Protein AF-0000000072262967 (afdb_homodimer)

pLDDT: mean 89.7, std 13.58, range [39.59, 98.69]

Foldseek 3Di:
DPPLQDKDKDWDALVCLQLVQQQVQVQCVQVDPDDPPRRDSVNSNVQRPDPQKIKMFIDGPRHTFKMWIKGWAQDVVVRFIEIETDDIDGHPVCPPSCRRVVNVVVVVVCCVVRRHPYYHYDDDPPPCVSVVSCVVPHDDDPDDDDDDDDDD/DPPLQDKDKDWDALVCLQLVQQQVQVQCVQVPVDDDDRRDSVNSNVQRPDPQKIKMFIDGPRHTFKMWIKGWAQDVVVRFIEIETDDIDGHPVCPPSCRRVVNVVVVVVCCVVRRHPYYHYDDDPPPCPSVVSCVVPHDDDPDDDDDDDDDD

InterPro domains:
  IPR000182 GNAT domain [PF00583] (40-122)
  IPR000182 GNAT domain [PS51186] (12-152)
  IPR016181 Acyl-CoA N-acyltransferase [SSF55729] (9-136)
  IPR050832 Bacterial Acetyltransferase [PTHR43877] (6-145)

Sequence (304 aa):
MTKDHAVDIALLHLRDAHEFAPLLASYAQALKRGAPRRPDDFYAEHLLQDRAAEALGARVDGNLVGFVIFYDLPEPVTGLRAGQVDHIYVHHDHRGKGIAKALIDVLADKAEERSWSKLVLNAPRVPEDGRKLYEQIAAAADWSSYVIRFGNMTKDHAVDIALLHLRDAHEFAPLLASYAQALKRGAPRRPDDFYAEHLLQDRAAEALGARVDGNLVGFVIFYDLPEPVTGLRAGQVDHIYVHHDHRGKGIAKALIDVLADKAEERSWSKLVLNAPRVPEDGRKLYEQIAAAADWSSYVIRFGN

Solvent-accessible surface area (backbone atoms only — not comparable to full-atom values): 16572 Å² total; per-residue (Å²): 125,83,72,76,70,59,70,48,73,44,76,55,44,63,89,42,14,72,66,44,9,61,54,51,26,51,45,33,50,67,59,39,95,57,90,58,80,66,46,41,49,65,49,32,34,50,52,55,62,34,87,52,43,49,38,40,33,31,20,49,89,83,39,76,46,29,39,36,38,34,32,75,35,81,30,81,65,79,70,41,21,28,36,35,33,69,43,73,45,60,42,80,94,58,56,95,68,56,56,70,59,50,54,51,49,56,52,60,70,41,24,70,87,63,42,25,46,29,37,37,41,42,21,50,63,65,63,53,66,62,38,60,55,44,66,73,73,31,42,76,45,71,51,49,54,25,33,40,78,40,82,133,124,84,73,75,69,61,72,46,74,44,74,55,45,64,89,41,14,72,67,44,9,61,56,52,26,51,46,32,49,66,59,38,93,58,92,57,81,66,44,40,50,65,50,31,34,50,53,56,63,33,87,51,43,50,38,40,31,32,20,50,90,83,39,76,46,28,39,36,38,34,30,76,34,81,31,81,66,79,70,42,22,29,37,36,33,69,43,75,45,60,42,78,93,56,56,93,68,54,55,69,58,50,54,50,50,56,53,59,69,42,24,71,86,62,42,25,46,31,38,37,41,43,23,50,63,64,60,53,65,61,40,58,54,43,66,72,74,30,42,77,45,71,50,48,53,25,34,40,77,42,83,134

Secondary structure (DSSP, 8-state):
------EEEEE--GGGHHHHHHHHHHHHHHH-SS------HHHHHHHHH-TT-EEEEEEETTEEEEEEEEEEEEETTTTEEEEEEEEEEE-GGGTTSSH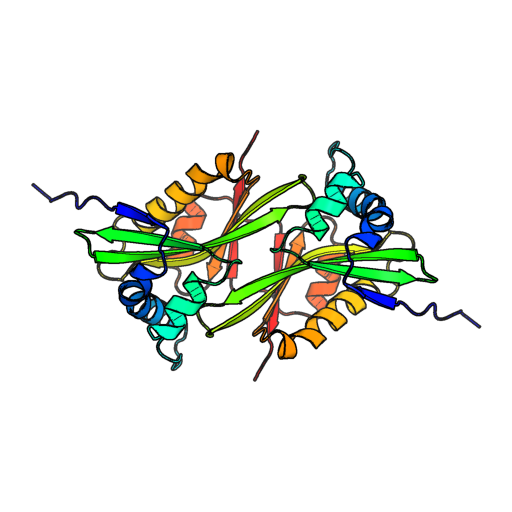HHHHHHHHHHTTTTTTEEEEEEEEESSSSHHHHHHHHHSEEPSEEEEEEE---/------EEEEE--GGGHHHHHHHHHHHHHHH-SS------HHHHHHHHH-TT-EEEEEEETTEEEEEEEEEEEEETTTTEEEEEEEEEEE-GGGTTSSHHHHHHHHHHHTTTTTTEEEEEEEEESSSSHHHHHHHHHSEEPSEEEEEEE---

Nearest PDB structures (foldseek):
  7n1l-assembly4_F  TM=9.787E-01  e=2.168E-27  Brucella abortus 2308
  7n1l-assembly1_A  TM=9.691E-01  e=1.788E-27  Brucella abortus 2308
  7n1l-assembly7_P  TM=9.798E-01  e=1.929E-26  Brucella abortus 2308
  7n1l-assembly6_L  TM=9.508E-01  e=6.897E-27  Brucella abortus 2308
  8a9o-assembly1_A  TM=8.503E-01  e=2.152E-11  Acinetobacter baumannii

Radius of gyration: 20.29 Å; Cα contacts (8 Å, |Δi|>4): 573; chains: 2; bounding box: 43×68×46 Å

Organism: Brucella abortus (strain 2308) (NCBI:txid359391)

Structure (mmCIF, N/CA/C/O backbone):
data_AF-0000000072262967-model_v1
#
loop_
_entity.id
_entity.type
_entity.pdbx_description
1 polymer 'GCN5-related N-acetyltransferase'
#
loop_
_atom_site.group_PDB
_atom_site.id
_atom_site.type_symbol
_atom_site.label_atom_id
_atom_site.label_alt_id
_atom_site.label_comp_id
_atom_site.label_asym_id
_atom_site.label_entity_id
_atom_site.label_seq_id
_atom_site.pdbx_PDB_ins_code
_atom_site.Cartn_x
_atom_site.Cartn_y
_atom_site.Cartn_z
_atom_site.occupancy
_atom_site.B_iso_or_equiv
_atom_site.auth_seq_id
_atom_site.auth_comp_id
_atom_site.auth_asym_id
_atom_site.auth_atom_id
_atom_site.pdbx_PDB_model_num
ATOM 1 N N . MET A 1 1 ? -14.016 33.188 24.719 1 39.59 1 MET A N 1
ATOM 2 C CA . MET A 1 1 ? -14.711 32.156 23.922 1 39.59 1 MET A CA 1
ATOM 3 C C . MET A 1 1 ? -13.727 31.297 23.156 1 39.59 1 MET A C 1
ATOM 5 O O . MET A 1 1 ? -12.977 31.797 22.312 1 39.59 1 MET A O 1
ATOM 9 N N . THR A 1 2 ? -13.039 30.328 23.656 1 44.16 2 THR A N 1
ATOM 10 C CA . THR A 1 2 ? -11.938 29.531 23.125 1 44.16 2 THR A CA 1
ATOM 11 C C . THR A 1 2 ? -12.195 29.172 21.672 1 44.16 2 THR A C 1
ATOM 13 O O . THR A 1 2 ? -13.25 28.609 21.344 1 44.16 2 THR A O 1
ATOM 16 N N . LYS A 1 3 ? -11.992 30.047 20.75 1 48.06 3 LYS A N 1
ATOM 17 C CA . LYS A 1 3 ? -12.312 29.922 19.328 1 48.06 3 LYS A CA 1
ATOM 18 C C . LYS A 1 3 ? -12.109 28.5 18.844 1 48.06 3 LYS A C 1
ATOM 20 O O . LYS A 1 3 ? -11 27.969 18.891 1 48.06 3 LYS A O 1
ATOM 25 N N . ASP A 1 4 ? -12.938 27.578 19.109 1 54.31 4 ASP A N 1
ATOM 26 C CA . ASP A 1 4 ? -12.977 26.219 18.578 1 54.31 4 ASP A CA 1
ATOM 27 C C . ASP A 1 4 ? -12.555 26.203 17.109 1 54.31 4 ASP A C 1
ATOM 29 O O . ASP A 1 4 ? -13.289 26.688 16.234 1 54.31 4 ASP A O 1
ATOM 33 N N . HIS A 1 5 ? -11.266 26.578 16.875 1 67.31 5 HIS A N 1
ATOM 34 C CA . HIS A 1 5 ? -10.828 26.688 15.484 1 67.31 5 HIS A CA 1
ATOM 35 C C . HIS A 1 5 ? -11.203 25.438 14.688 1 67.31 5 HIS A C 1
ATOM 37 O O . HIS A 1 5 ? -10.719 24.344 14.977 1 67.31 5 HIS A O 1
ATOM 43 N N . ALA A 1 6 ? -12.281 25.531 13.984 1 86.94 6 ALA A N 1
ATOM 44 C CA . ALA A 1 6 ? -12.828 24.484 13.133 1 86.94 6 ALA A CA 1
ATOM 45 C C . ALA A 1 6 ? -11.789 23.984 12.141 1 86.94 6 ALA A C 1
ATOM 47 O O . ALA A 1 6 ? -11.031 24.766 11.57 1 86.94 6 ALA A O 1
ATOM 48 N N . VAL A 1 7 ? -11.43 22.812 12.305 1 95.56 7 VAL A N 1
ATOM 49 C CA . VAL A 1 7 ? -10.531 22.172 11.344 1 95.56 7 VAL A CA 1
ATOM 50 C C . VAL A 1 7 ? -11.297 21.812 10.078 1 95.56 7 VAL A C 1
ATOM 52 O O . VAL A 1 7 ? -12.344 21.172 10.141 1 95.56 7 VAL A O 1
ATOM 55 N N . ASP A 1 8 ? -10.898 22.391 8.906 1 97.81 8 ASP A N 1
ATOM 56 C CA . ASP A 1 8 ? -11.43 22.031 7.598 1 97.81 8 ASP A CA 1
ATOM 57 C C . ASP A 1 8 ? -10.562 20.969 6.922 1 97.81 8 ASP A C 1
ATOM 59 O O . ASP A 1 8 ? -9.359 21.172 6.746 1 97.81 8 ASP A O 1
ATOM 63 N N . ILE A 1 9 ? -11.203 19.859 6.57 1 98.38 9 ILE A N 1
ATOM 64 C CA . ILE A 1 9 ? -10.461 18.766 5.969 1 98.38 9 ILE A CA 1
ATOM 65 C C . ILE A 1 9 ? -10.953 18.531 4.543 1 98.38 9 ILE A C 1
ATOM 67 O O . ILE A 1 9 ? -12.156 18.375 4.312 1 98.38 9 ILE A O 1
ATOM 71 N N . ALA A 1 10 ? -10.062 18.531 3.594 1 98.25 10 ALA A N 1
ATOM 72 C CA . ALA A 1 10 ? -10.398 18.328 2.188 1 98.25 10 ALA A CA 1
ATOM 73 C C . ALA A 1 10 ? -9.227 17.719 1.424 1 98.25 10 ALA A C 1
ATOM 75 O O . ALA A 1 10 ? -8.078 17.781 1.877 1 98.25 10 ALA A O 1
ATOM 76 N N . LEU A 1 11 ? -9.57 17.125 0.264 1 98.44 11 LEU A N 1
ATOM 77 C CA . LEU A 1 11 ? -8.523 16.625 -0.619 1 98.44 11 LEU A CA 1
ATOM 78 C C . LEU A 1 11 ? -7.617 17.766 -1.086 1 98.44 11 LEU A C 1
ATOM 80 O O . LEU A 1 11 ? -8.102 18.859 -1.4 1 98.44 11 LEU A O 1
ATOM 84 N N . LEU A 1 12 ? -6.312 17.547 -1.086 1 98.44 12 LEU A N 1
ATOM 85 C CA . LEU A 1 12 ? -5.363 18.484 -1.678 1 98.44 12 LEU A CA 1
ATOM 86 C C . LEU A 1 12 ? -5.273 18.281 -3.188 1 98.44 12 LEU A C 1
ATOM 88 O O . LEU A 1 12 ? -5.328 17.141 -3.672 1 98.44 12 LEU A O 1
ATOM 92 N N . HIS A 1 13 ? -5.219 19.391 -3.889 1 97.81 13 HIS A N 1
ATOM 93 C CA . HIS A 1 13 ? -5.074 19.406 -5.34 1 97.81 13 HIS A CA 1
ATOM 94 C C . HIS A 1 13 ? -3.803 20.141 -5.754 1 97.81 13 HIS A C 1
ATOM 96 O O . HIS A 1 13 ? -3.049 20.609 -4.902 1 97.81 13 HIS A O 1
ATOM 102 N N . LEU A 1 14 ? -3.604 20.094 -7.078 1 96.69 14 LEU A N 1
ATOM 103 C CA . LEU A 1 14 ? -2.389 20.703 -7.605 1 96.69 14 LEU A CA 1
ATOM 104 C C . LEU A 1 14 ? -2.266 22.156 -7.152 1 96.69 14 LEU A C 1
ATOM 106 O O . LEU A 1 14 ? -1.164 22.625 -6.855 1 96.69 14 LEU A O 1
ATOM 110 N N . ARG A 1 15 ? -3.293 22.859 -7.016 1 96.44 15 ARG A N 1
ATOM 111 C CA . ARG A 1 15 ? -3.283 24.25 -6.617 1 96.44 15 ARG A CA 1
ATOM 112 C C . ARG A 1 15 ? -2.818 24.406 -5.172 1 96.44 15 ARG A C 1
ATOM 114 O O . ARG A 1 15 ? -2.451 25.516 -4.75 1 96.44 15 ARG A O 1
ATOM 121 N N . ASP A 1 16 ? -2.887 23.328 -4.379 1 97.56 16 ASP A N 1
ATOM 122 C CA . ASP A 1 16 ? -2.51 23.375 -2.971 1 97.56 16 ASP A CA 1
ATOM 123 C C . ASP A 1 16 ? -1.026 23.062 -2.789 1 97.56 16 ASP A C 1
ATOM 125 O O . ASP A 1 16 ? -0.522 23.047 -1.663 1 97.56 16 ASP A O 1
ATOM 129 N N . ALA A 1 17 ? -0.301 22.875 -3.936 1 96.94 17 ALA A N 1
ATOM 130 C CA . ALA A 1 17 ? 1.073 22.391 -3.873 1 96.94 17 ALA A CA 1
ATOM 131 C C . ALA A 1 17 ? 1.969 23.359 -3.107 1 96.94 17 ALA A C 1
ATOM 133 O O . ALA A 1 17 ? 2.816 22.938 -2.316 1 96.94 17 ALA A O 1
ATOM 134 N N . HIS A 1 18 ? 1.773 24.578 -3.32 1 95.88 18 HIS A N 1
ATOM 135 C CA . HIS A 1 18 ? 2.629 25.578 -2.693 1 95.88 18 HIS A CA 1
ATOM 136 C C . HIS A 1 18 ? 2.49 25.547 -1.176 1 95.88 18 HIS A C 1
ATOM 138 O O . HIS A 1 18 ? 3.475 25.734 -0.455 1 95.88 18 HIS A O 1
ATOM 144 N N . GLU A 1 19 ? 1.294 25.344 -0.658 1 96.5 19 GLU A N 1
ATOM 145 C CA . GLU A 1 19 ? 1.061 25.25 0.781 1 96.5 19 GLU A CA 1
ATOM 146 C C . GLU A 1 19 ? 1.485 23.906 1.333 1 96.5 19 GLU A C 1
ATOM 148 O O . GLU A 1 19 ? 1.913 23.797 2.484 1 96.5 19 GLU A O 1
ATOM 153 N N . PHE A 1 20 ? 1.386 22.922 0.494 1 97.06 20 PHE A N 1
ATOM 154 C CA . PHE A 1 20 ? 1.657 21.547 0.895 1 97.06 20 PHE A CA 1
ATOM 155 C C . PHE A 1 20 ? 3.156 21.312 1.021 1 97.06 20 PHE A C 1
ATOM 157 O O . PHE A 1 20 ? 3.604 20.609 1.931 1 97.06 20 PHE A O 1
ATOM 164 N N . ALA A 1 21 ? 3.973 21.953 0.225 1 95.06 21 ALA A N 1
ATOM 165 C CA . ALA A 1 21 ? 5.402 21.672 0.085 1 95.06 21 ALA A CA 1
ATOM 166 C C . ALA A 1 21 ? 6.133 21.891 1.406 1 95.06 21 ALA A C 1
ATOM 168 O O . ALA A 1 21 ? 6.852 21.016 1.878 1 95.06 21 ALA A O 1
ATOM 169 N N . PRO A 1 22 ? 5.918 23.016 2.059 1 93.56 22 PRO A N 1
ATOM 170 C CA . PRO A 1 22 ? 6.656 23.219 3.309 1 93.56 22 PRO A CA 1
ATOM 171 C C . PRO A 1 22 ? 6.219 22.25 4.41 1 93.56 22 PRO A C 1
ATOM 173 O O . PRO A 1 22 ? 7.031 21.875 5.258 1 93.56 22 PRO A O 1
ATOM 176 N N . LEU A 1 23 ? 4.965 21.906 4.457 1 94.12 23 LEU A N 1
ATOM 177 C CA . LEU A 1 23 ? 4.48 20.938 5.438 1 94.12 23 LEU A CA 1
ATOM 178 C C . LEU A 1 23 ? 5.074 19.562 5.18 1 94.12 23 LEU A C 1
ATOM 180 O O . LEU A 1 23 ? 5.473 18.859 6.121 1 94.12 23 LEU A O 1
ATOM 184 N N . LEU A 1 24 ? 5.137 19.203 3.932 1 92.94 24 LEU A N 1
ATOM 185 C CA . LEU A 1 24 ? 5.762 17.938 3.535 1 92.94 24 LEU A CA 1
ATOM 186 C C . LEU A 1 24 ? 7.238 17.922 3.92 1 9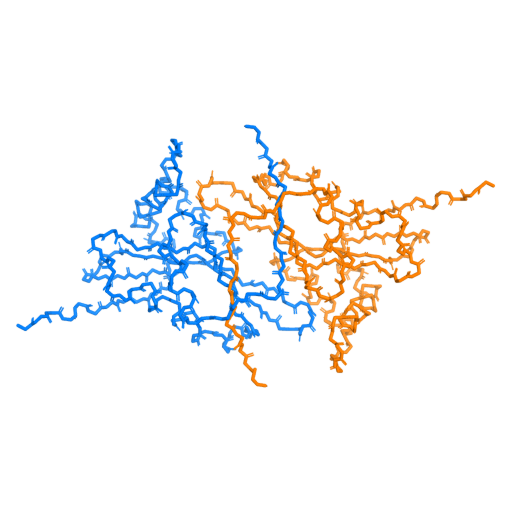2.94 24 LEU A C 1
ATOM 188 O O . LEU A 1 24 ? 7.75 16.906 4.391 1 92.94 24 LEU A O 1
ATOM 192 N N . ALA A 1 25 ? 7.891 19.047 3.725 1 90.69 25 ALA A N 1
ATOM 193 C CA . ALA A 1 25 ? 9.297 19.172 4.109 1 90.69 25 ALA A CA 1
ATOM 194 C C . ALA A 1 25 ? 9.469 19 5.613 1 90.69 25 ALA A C 1
ATOM 196 O O . ALA A 1 25 ? 10.406 18.328 6.062 1 90.69 25 ALA A O 1
ATOM 197 N N . SER A 1 26 ? 8.57 19.578 6.359 1 90.12 26 SER A N 1
ATOM 198 C CA . SER A 1 26 ? 8.609 19.438 7.812 1 90.12 26 SER A CA 1
ATOM 199 C C . SER A 1 26 ? 8.406 17.984 8.234 1 90.12 26 SER A C 1
ATOM 201 O O . SER A 1 26 ? 9.055 17.5 9.164 1 90.12 26 SER A O 1
ATOM 203 N N . TYR A 1 27 ? 7.566 17.344 7.535 1 90.12 27 TYR A N 1
ATOM 204 C CA . TYR A 1 27 ? 7.309 15.93 7.781 1 90.12 27 TYR A CA 1
ATOM 205 C C . TYR A 1 27 ? 8.555 15.094 7.535 1 90.12 27 TYR A C 1
ATOM 207 O O . TYR A 1 27 ? 8.945 14.281 8.383 1 90.12 27 TYR A O 1
ATOM 215 N N . ALA A 1 28 ? 9.18 15.266 6.375 1 86.81 28 ALA A N 1
ATOM 216 C CA . ALA A 1 28 ? 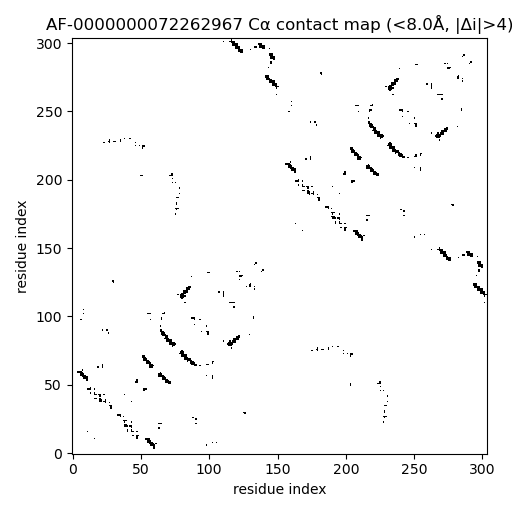10.398 14.531 6.027 1 86.81 28 ALA A CA 1
ATOM 217 C C . ALA A 1 28 ? 11.492 14.766 7.059 1 86.81 28 ALA A C 1
ATOM 219 O O . ALA A 1 28 ? 12.203 13.836 7.441 1 86.81 28 ALA A O 1
ATOM 220 N N . GLN A 1 29 ? 11.531 15.977 7.477 1 84.38 29 GLN A N 1
ATOM 221 C CA . GLN A 1 29 ? 12.531 16.328 8.477 1 84.38 29 GLN A CA 1
ATOM 222 C C . GLN A 1 29 ? 12.25 15.648 9.805 1 84.38 29 GLN A C 1
ATOM 224 O O . GLN A 1 29 ? 13.172 15.258 10.523 1 84.38 29 GLN A O 1
ATOM 229 N N . ALA A 1 30 ? 11.008 15.57 10.109 1 83.31 30 ALA A N 1
ATOM 230 C CA . ALA A 1 30 ? 10.633 14.945 11.375 1 83.31 30 ALA A CA 1
ATOM 231 C C . ALA A 1 30 ? 10.961 13.453 11.375 1 83.31 30 ALA A C 1
ATOM 233 O O . ALA A 1 30 ? 11.219 12.867 12.43 1 83.31 30 ALA A O 1
ATOM 234 N N . LEU A 1 31 ? 10.891 12.852 10.195 1 79.38 31 LEU A N 1
ATOM 235 C CA . LEU A 1 31 ? 11.203 11.43 10.078 1 79.38 31 LEU A CA 1
ATOM 236 C C . LEU A 1 31 ? 12.711 11.203 10 1 79.38 31 LEU A C 1
ATOM 238 O O . LEU A 1 31 ? 13.227 10.203 10.5 1 79.38 31 LEU A O 1
ATOM 242 N N . LYS A 1 32 ? 13.445 11.945 8.828 1 66.12 32 LYS A N 1
ATOM 243 C CA . LYS A 1 32 ? 14.859 11.766 8.531 1 66.12 32 LYS A CA 1
ATOM 244 C C . LYS A 1 32 ? 15.734 12.375 9.625 1 66.12 32 LYS A C 1
ATOM 246 O O . LYS A 1 32 ? 15.492 13.508 10.055 1 66.12 32 LYS A O 1
ATOM 251 N N . ARG A 1 33 ? 16.312 11.641 10.617 1 52.84 33 ARG A N 1
ATOM 252 C CA . ARG A 1 33 ? 17.547 12.188 11.195 1 52.84 33 ARG A CA 1
ATOM 253 C C . ARG A 1 33 ? 18.453 12.758 10.102 1 52.84 33 ARG A C 1
ATOM 255 O O . ARG A 1 33 ? 19.422 13.461 10.398 1 52.84 33 ARG A O 1
ATOM 262 N N . GLY A 1 34 ? 18.375 12.336 8.773 1 46.41 34 GLY A N 1
ATOM 263 C CA . GLY A 1 34 ? 19.344 12.906 7.859 1 46.41 34 GLY A CA 1
ATOM 264 C C . GLY A 1 34 ? 18.734 13.812 6.812 1 46.41 34 GLY A C 1
ATOM 265 O O . GLY A 1 34 ? 17.5 13.938 6.734 1 46.41 34 GLY A O 1
ATOM 266 N N . ALA A 1 35 ? 19.672 14.688 5.906 1 47.31 35 ALA A N 1
ATOM 267 C CA . ALA A 1 35 ? 19.438 15.852 5.055 1 47.31 35 ALA A CA 1
ATOM 268 C C . ALA A 1 35 ? 18.453 15.516 3.938 1 47.31 35 ALA A C 1
ATOM 270 O O . ALA A 1 35 ? 18.812 14.875 2.951 1 47.31 35 ALA A O 1
ATOM 271 N N . PRO A 1 36 ? 17.25 15.133 4.098 1 49.66 36 PRO A N 1
ATOM 272 C CA . PRO A 1 36 ? 16.453 14.984 2.877 1 49.66 36 PRO A CA 1
ATOM 273 C C . PRO A 1 36 ? 16.391 16.281 2.059 1 49.66 36 PRO A C 1
ATOM 275 O O . PRO A 1 36 ? 16.547 17.375 2.607 1 49.66 36 PRO A O 1
ATOM 278 N N . ARG A 1 37 ? 16.688 16.219 0.698 1 54.62 37 ARG A N 1
ATOM 279 C CA . ARG A 1 37 ? 16.375 17.391 -0.096 1 54.62 37 ARG A CA 1
ATOM 280 C C . ARG A 1 37 ? 14.969 17.906 0.212 1 54.62 37 ARG A C 1
ATOM 282 O O . ARG A 1 37 ? 14.023 17.125 0.306 1 54.62 37 ARG A O 1
ATOM 289 N N . ARG A 1 38 ? 14.852 19.062 0.755 1 59.62 38 ARG A N 1
ATOM 290 C CA . ARG A 1 38 ? 13.602 19.75 1.044 1 59.62 38 ARG A CA 1
ATOM 291 C C . ARG A 1 38 ? 12.617 19.609 -0.112 1 59.62 38 ARG A C 1
ATOM 293 O O . ARG A 1 38 ? 12.914 20 -1.243 1 59.62 38 ARG A O 1
ATOM 300 N N . PRO A 1 39 ? 11.5 18.719 0.188 1 60.84 39 PRO A N 1
ATOM 301 C CA . PRO A 1 39 ? 10.5 18.781 -0.878 1 60.84 39 PRO A CA 1
ATOM 302 C C . PRO A 1 39 ? 10.164 20.219 -1.285 1 60.84 39 PRO A C 1
ATOM 304 O O . PRO A 1 39 ? 9.938 21.078 -0.423 1 60.84 39 PRO A O 1
ATOM 307 N N . ASP A 1 40 ? 10.5 20.547 -2.498 1 76.25 40 ASP A N 1
ATOM 308 C CA . ASP A 1 40 ? 10.086 21.844 -3.029 1 76.25 40 ASP A CA 1
ATOM 309 C C . ASP A 1 40 ? 8.75 21.719 -3.764 1 76.25 40 ASP A C 1
ATOM 311 O O . ASP A 1 40 ? 8.078 20.703 -3.686 1 76.25 40 ASP A O 1
ATOM 315 N N . ASP A 1 41 ? 8.273 22.797 -4.266 1 85.19 41 ASP A N 1
ATOM 316 C CA . ASP A 1 41 ? 6.988 22.875 -4.957 1 85.19 41 ASP A CA 1
ATOM 317 C C . ASP A 1 41 ? 6.887 21.828 -6.051 1 85.19 41 ASP A C 1
ATOM 319 O O . ASP A 1 41 ? 5.824 21.234 -6.258 1 85.19 41 ASP A O 1
ATOM 323 N N . PHE A 1 42 ? 7.98 21.578 -6.566 1 85.88 42 PHE A N 1
ATOM 324 C CA . PHE A 1 42 ? 7.988 20.625 -7.672 1 85.88 42 PHE A CA 1
ATOM 325 C C . PHE A 1 42 ? 7.684 19.219 -7.176 1 85.88 42 PHE A C 1
ATOM 327 O O . PHE A 1 42 ? 6.867 18.516 -7.766 1 85.88 42 PHE A O 1
ATOM 334 N N . TYR A 1 43 ? 8.242 18.891 -6.07 1 87.75 43 TYR A N 1
ATOM 335 C CA . TYR A 1 43 ? 8.023 17.578 -5.508 1 87.75 43 TYR A CA 1
ATOM 336 C C . TYR A 1 43 ? 6.586 17.422 -5.023 1 87.75 43 TYR A C 1
ATOM 338 O O . TYR A 1 43 ? 5.953 16.375 -5.258 1 87.75 43 TYR A O 1
ATOM 346 N N . ALA A 1 44 ? 6.129 18.453 -4.379 1 93.62 44 ALA A N 1
ATOM 347 C CA . ALA A 1 44 ? 4.746 18.438 -3.908 1 93.62 44 ALA A CA 1
ATOM 348 C C . ALA A 1 44 ? 3.771 18.281 -5.074 1 93.62 44 ALA A C 1
ATOM 350 O O . ALA A 1 44 ? 2.807 17.516 -4.984 1 93.62 44 ALA A O 1
ATOM 351 N N . GLU A 1 45 ? 4.062 18.969 -6.152 1 93.94 45 GLU A N 1
ATOM 352 C CA . GLU A 1 45 ? 3.221 18.859 -7.34 1 93.94 45 GLU A CA 1
ATOM 353 C C . GLU A 1 45 ? 3.252 17.453 -7.922 1 93.94 45 GLU A C 1
ATOM 355 O O . GLU A 1 45 ? 2.215 16.906 -8.312 1 93.94 45 GLU A O 1
ATOM 360 N N . HIS A 1 46 ? 4.41 16.938 -7.961 1 93.12 46 HIS A N 1
ATOM 361 C CA . HIS A 1 46 ? 4.57 15.586 -8.484 1 93.12 46 HIS A CA 1
ATOM 362 C C . HIS A 1 46 ? 3.795 14.57 -7.648 1 93.12 46 HIS A C 1
ATOM 364 O O . HIS A 1 46 ? 3.111 13.703 -8.195 1 93.12 46 HIS A O 1
ATOM 370 N N . LEU A 1 47 ? 3.887 14.727 -6.406 1 94.81 47 LEU A N 1
ATOM 371 C CA . LEU A 1 47 ? 3.176 13.828 -5.508 1 94.81 47 LEU A CA 1
ATOM 372 C C . LEU A 1 47 ? 1.667 13.969 -5.672 1 94.81 47 LEU A C 1
ATOM 374 O O . LEU A 1 47 ? 0.948 12.969 -5.75 1 94.81 47 LEU A O 1
ATOM 378 N N . LEU A 1 48 ? 1.218 15.211 -5.82 1 96.62 48 LEU A N 1
ATOM 379 C CA . LEU A 1 48 ? -0.213 15.469 -5.922 1 96.62 48 LEU A CA 1
ATOM 380 C C . LEU A 1 48 ? -0.751 15.023 -7.277 1 96.62 48 LEU A C 1
ATOM 382 O O . LEU A 1 48 ? -1.963 14.875 -7.449 1 96.62 48 LEU A O 1
ATOM 386 N N . GLN A 1 49 ? 0.173 14.75 -8.195 1 95.69 49 GLN A N 1
ATOM 387 C CA . GLN A 1 49 ? -0.228 14.305 -9.523 1 95.69 49 GLN A CA 1
ATOM 388 C C . GLN A 1 49 ? -0.107 12.789 -9.664 1 95.69 49 GLN A C 1
ATOM 390 O O . GLN A 1 49 ? -0.541 12.219 -10.664 1 95.69 49 GLN A O 1
ATOM 395 N N . ASP A 1 50 ? 0.563 12.219 -8.719 1 96.06 50 ASP A N 1
ATOM 396 C CA . ASP A 1 50 ? 0.706 10.766 -8.781 1 96.06 50 ASP A CA 1
ATOM 397 C C . ASP A 1 50 ? -0.645 10.07 -8.609 1 96.06 50 ASP A C 1
ATOM 399 O O . ASP A 1 50 ? -1.29 10.211 -7.57 1 96.06 50 ASP A O 1
ATOM 403 N N . ARG A 1 51 ? -1.017 9.273 -9.539 1 94.75 51 ARG A N 1
ATOM 404 C CA . ARG A 1 51 ? -2.346 8.672 -9.57 1 94.75 51 ARG A CA 1
ATOM 405 C C . ARG A 1 51 ? -2.475 7.59 -8.5 1 94.75 51 ARG A C 1
ATOM 407 O O . ARG A 1 51 ? -3.582 7.152 -8.18 1 94.75 51 ARG A O 1
ATOM 414 N N . ALA A 1 52 ? -1.372 7.195 -7.996 1 96.56 52 ALA A N 1
ATOM 415 C CA . ALA A 1 52 ? -1.396 6.098 -7.035 1 96.56 52 ALA A CA 1
ATOM 416 C C . ALA A 1 52 ? -1.646 6.613 -5.617 1 96.56 52 ALA A C 1
ATOM 418 O O . ALA A 1 52 ? -1.856 5.824 -4.691 1 96.56 52 ALA A O 1
ATOM 419 N N . ALA A 1 53 ? -1.624 7.957 -5.48 1 97.25 53 ALA A N 1
ATOM 420 C CA . ALA A 1 53 ? -1.747 8.516 -4.133 1 97.25 53 ALA A CA 1
ATOM 421 C C . ALA A 1 53 ? -2.701 9.703 -4.117 1 97.25 53 ALA A C 1
ATOM 423 O O . ALA A 1 53 ? -2.863 10.391 -5.129 1 97.25 53 ALA A O 1
ATOM 424 N N . GLU A 1 54 ? -3.326 9.875 -3.004 1 97.88 54 GLU A N 1
ATOM 425 C CA . GLU A 1 54 ? -4.102 11.07 -2.682 1 97.88 54 GLU A CA 1
ATOM 426 C C . GLU A 1 54 ? -3.697 11.641 -1.324 1 97.88 54 GLU A C 1
ATOM 428 O O . GLU A 1 54 ? -3.07 10.953 -0.518 1 97.88 54 GLU A O 1
ATOM 433 N N . ALA A 1 55 ? -3.963 12.93 -1.148 1 98.31 55 ALA A N 1
ATOM 434 C CA . ALA A 1 55 ? -3.672 13.57 0.132 1 98.31 55 ALA A CA 1
ATOM 435 C C . ALA A 1 55 ? -4.875 14.367 0.635 1 98.31 55 ALA A C 1
ATOM 437 O O . ALA A 1 55 ? -5.496 15.109 -0.126 1 98.31 55 ALA A O 1
ATOM 438 N N . LEU A 1 56 ? -5.242 14.133 1.93 1 98.5 56 LEU A N 1
ATOM 439 C CA . LEU A 1 56 ? -6.141 15.031 2.641 1 98.5 56 LEU A CA 1
ATOM 440 C C . LEU A 1 56 ? -5.352 16.062 3.436 1 98.5 56 LEU A C 1
ATOM 442 O O . LEU A 1 56 ? -4.348 15.734 4.074 1 98.5 56 LEU A O 1
ATOM 446 N N . GLY A 1 57 ? -5.828 17.25 3.365 1 98.69 57 GLY A N 1
ATOM 447 C CA . GLY A 1 57 ? -5.254 18.328 4.16 1 98.69 57 GLY A CA 1
ATOM 448 C C . GLY A 1 57 ? -6.191 18.844 5.23 1 98.69 57 GLY A C 1
ATOM 449 O O . GLY A 1 57 ? -7.402 18.938 5.016 1 98.69 57 GLY A O 1
ATOM 450 N N . ALA A 1 58 ? -5.629 19.141 6.363 1 98.69 58 ALA A N 1
ATOM 451 C CA . ALA A 1 58 ? -6.34 19.797 7.457 1 98.69 58 ALA A CA 1
ATOM 452 C C . ALA A 1 58 ? -5.93 21.266 7.57 1 98.69 58 ALA A C 1
ATOM 454 O O . ALA A 1 58 ? -4.742 21.578 7.691 1 98.69 58 ALA A O 1
ATOM 455 N N . ARG A 1 59 ? -6.926 22.172 7.516 1 98.44 59 ARG A N 1
ATOM 456 C CA . ARG A 1 59 ? -6.656 23.594 7.625 1 98.44 59 ARG A CA 1
ATOM 457 C C . ARG A 1 59 ? -7.285 24.188 8.883 1 98.44 59 ARG A C 1
ATOM 459 O O . ARG A 1 59 ? -8.406 23.812 9.25 1 98.44 59 ARG A O 1
ATOM 466 N N . VAL A 1 60 ? -6.559 24.953 9.602 1 97.5 60 VAL A N 1
ATOM 467 C CA . VAL A 1 60 ? -7.027 25.766 10.711 1 97.5 60 VAL A CA 1
ATOM 468 C C . VAL A 1 60 ? -6.891 27.25 10.359 1 97.5 60 VAL A C 1
ATOM 470 O O . VAL A 1 60 ? -5.797 27.719 10.031 1 97.5 60 VAL A O 1
ATOM 473 N N . ASP A 1 61 ? -8.047 27.953 10.344 1 95.31 61 ASP A N 1
ATOM 474 C CA . ASP A 1 61 ? -8.062 29.359 9.961 1 95.31 61 ASP A CA 1
ATOM 475 C C . ASP A 1 61 ? -7.453 29.562 8.578 1 95.31 61 ASP A C 1
ATOM 477 O O . ASP A 1 61 ? -6.652 30.469 8.367 1 95.31 61 ASP A O 1
ATOM 481 N N . GLY A 1 62 ? -7.641 28.562 7.68 1 95.69 62 GLY A N 1
ATOM 482 C CA . GLY A 1 62 ? -7.227 28.672 6.289 1 95.69 62 GLY A CA 1
ATOM 483 C C . GLY A 1 62 ? -5.816 28.172 6.043 1 95.69 62 GLY A C 1
ATOM 484 O O . GLY A 1 62 ? -5.398 28.016 4.895 1 95.69 62 GLY A O 1
ATOM 485 N N . ASN A 1 63 ? -5.066 27.906 7.137 1 97.12 63 ASN A N 1
ATOM 486 C CA . ASN A 1 63 ? -3.688 27.438 7.008 1 97.12 63 ASN A CA 1
ATOM 487 C C . ASN A 1 63 ? -3.594 25.922 7.039 1 97.12 63 ASN A C 1
ATOM 489 O O . ASN A 1 63 ? -4.191 25.281 7.902 1 97.12 63 ASN A O 1
ATOM 493 N N . LEU A 1 64 ? -2.877 25.391 6.043 1 98.31 64 LEU A N 1
ATOM 494 C CA . LEU A 1 64 ? -2.65 23.953 6.039 1 98.31 64 LEU A CA 1
ATOM 495 C C . LEU A 1 64 ? -1.718 23.547 7.176 1 98.31 64 LEU A C 1
ATOM 497 O O . LEU A 1 64 ? -0.566 23.984 7.227 1 98.31 64 LEU A O 1
ATOM 501 N N . VAL A 1 65 ? -2.213 22.688 8.125 1 98 65 VAL A N 1
ATOM 502 C CA . VAL A 1 65 ? -1.439 22.406 9.328 1 98 65 VAL A CA 1
ATOM 503 C C . VAL A 1 65 ? -1.211 20.906 9.469 1 98 65 VAL A C 1
ATOM 505 O O . VAL A 1 65 ? -0.46 20.469 10.344 1 98 65 VAL A O 1
ATOM 508 N N . GLY A 1 66 ? -1.883 20.109 8.672 1 97.62 66 GLY A N 1
ATOM 509 C CA . GLY A 1 66 ? -1.736 18.656 8.695 1 97.62 66 GLY A CA 1
ATOM 510 C C . GLY A 1 66 ? -2.16 18 7.398 1 97.62 66 GLY A C 1
ATOM 511 O O . GLY A 1 66 ? -2.82 18.609 6.566 1 97.62 66 GLY A O 1
ATOM 512 N N . PHE A 1 67 ? -1.675 16.766 7.227 1 97.69 67 PHE A N 1
ATOM 513 C CA . PHE A 1 67 ? -2.084 16.016 6.051 1 97.69 67 PHE A CA 1
ATOM 514 C C . PHE A 1 67 ? -2.02 14.516 6.328 1 97.69 67 PHE A C 1
ATOM 516 O O . PHE A 1 67 ? -1.422 14.086 7.316 1 97.69 67 PHE A O 1
ATOM 523 N N . VAL A 1 68 ? -2.676 13.82 5.539 1 97.5 68 VAL A N 1
ATOM 524 C CA . VAL A 1 68 ? -2.547 12.375 5.43 1 97.5 68 VAL A CA 1
ATOM 525 C C . VAL A 1 68 ? -2.445 11.977 3.959 1 97.5 68 VAL A C 1
ATOM 527 O O . VAL A 1 68 ? -3.154 12.516 3.109 1 97.5 68 VAL A O 1
ATOM 530 N N . ILE A 1 69 ? -1.446 11.18 3.602 1 97.12 69 ILE A N 1
ATOM 531 C CA . ILE A 1 69 ? -1.317 10.602 2.271 1 97.12 69 ILE A CA 1
ATOM 532 C C . ILE A 1 69 ? -1.807 9.148 2.295 1 97.12 69 ILE A C 1
ATOM 534 O O . ILE A 1 69 ? -1.427 8.375 3.174 1 97.12 69 ILE A O 1
ATOM 538 N N . PHE A 1 70 ? -2.691 8.852 1.361 1 98.06 70 PHE A N 1
ATOM 539 C CA . PHE A 1 70 ? -3.301 7.527 1.385 1 98.06 70 PHE A CA 1
ATOM 540 C C . PHE A 1 70 ? -3.418 6.961 -0.024 1 98.06 70 PHE A C 1
ATOM 542 O O . PHE A 1 70 ? -3.291 7.691 -1.007 1 98.06 70 PHE A O 1
ATOM 549 N N . TYR A 1 71 ? -3.518 5.664 -0.07 1 98.38 71 TYR A N 1
ATOM 550 C CA . TYR A 1 71 ? -3.615 4.902 -1.31 1 98.38 71 TYR A CA 1
ATOM 551 C C . TYR A 1 71 ? -4.941 4.152 -1.388 1 98.38 71 TYR A C 1
ATOM 553 O O . TYR A 1 71 ? -5.523 3.801 -0.36 1 98.38 71 TYR A O 1
ATOM 561 N N . ASP A 1 72 ? -5.48 4.059 -2.57 1 98 72 ASP A N 1
ATOM 562 C CA . ASP A 1 72 ? -6.652 3.254 -2.908 1 98 72 ASP A CA 1
ATOM 563 C C . ASP A 1 72 ? -6.258 2.023 -3.723 1 98 72 ASP A C 1
ATOM 565 O O . ASP A 1 72 ? -5.949 2.131 -4.91 1 98 72 ASP A O 1
ATOM 569 N N . LEU A 1 73 ? -6.219 0.859 -3.043 1 97.94 73 LEU A N 1
ATOM 570 C CA . LEU A 1 73 ? -5.625 -0.34 -3.623 1 97.94 73 LEU A CA 1
ATOM 571 C C . LEU A 1 73 ? -6.668 -1.443 -3.773 1 97.94 73 LEU A C 1
ATOM 573 O O . LEU A 1 73 ? -7.512 -1.628 -2.896 1 97.94 73 LEU A O 1
ATOM 577 N N . PRO A 1 74 ? -6.598 -2.168 -4.922 1 95.69 74 PRO A N 1
ATOM 578 C CA . PRO A 1 74 ? -7.484 -3.334 -4.996 1 95.69 74 PRO A CA 1
ATOM 579 C C . PRO A 1 74 ? -7.137 -4.406 -3.965 1 95.69 74 PRO A C 1
ATOM 581 O O . PRO A 1 74 ? -5.965 -4.574 -3.613 1 95.69 74 PRO A O 1
ATOM 584 N N . GLU A 1 75 ? -8.133 -5.012 -3.463 1 91.5 75 GLU A N 1
ATOM 585 C CA . GLU A 1 75 ? -8.031 -6.133 -2.533 1 91.5 75 GLU A CA 1
ATOM 586 C C . GLU A 1 75 ? -8.57 -7.414 -3.154 1 91.5 75 GLU A C 1
ATOM 588 O O . GLU A 1 75 ? -9.773 -7.68 -3.096 1 91.5 75 GLU A O 1
ATOM 593 N N . PRO A 1 76 ? -7.691 -8.211 -3.734 1 87.5 76 PRO A N 1
ATOM 594 C CA . PRO A 1 76 ? -8.117 -9.297 -4.613 1 87.5 76 PRO A CA 1
ATOM 595 C C . PRO A 1 76 ? -8.914 -10.367 -3.875 1 87.5 76 PRO A C 1
ATOM 597 O O . PRO A 1 76 ? -9.734 -11.062 -4.484 1 87.5 76 PRO A O 1
ATOM 600 N N . VAL A 1 77 ? -8.766 -10.555 -2.625 1 82.38 77 VAL A N 1
ATOM 601 C CA . VAL A 1 77 ? -9.422 -11.633 -1.896 1 82.38 77 VAL A CA 1
ATOM 602 C C . VAL A 1 77 ? -10.906 -11.32 -1.729 1 82.38 77 VAL A C 1
ATOM 604 O O . VAL A 1 77 ? -11.758 -12.203 -1.864 1 82.38 77 VAL A O 1
ATOM 607 N N . THR A 1 78 ? -11.219 -10.078 -1.477 1 82.56 78 THR A N 1
ATOM 608 C CA . THR A 1 78 ? -12.602 -9.695 -1.239 1 82.56 78 THR A CA 1
ATOM 609 C C . THR A 1 78 ? -13.266 -9.227 -2.533 1 82.56 78 THR A C 1
ATOM 611 O O . THR A 1 78 ? -14.492 -9.195 -2.631 1 82.56 78 THR A O 1
ATOM 614 N N . GLY A 1 79 ? -12.508 -8.852 -3.473 1 85.75 79 GLY A N 1
ATOM 615 C CA . GLY A 1 79 ? -13.047 -8.219 -4.668 1 85.75 79 GLY A CA 1
ATOM 616 C C . GLY A 1 79 ? -13.359 -6.746 -4.469 1 85.75 79 GLY A C 1
ATOM 617 O O . GLY A 1 79 ? -13.883 -6.09 -5.371 1 85.75 79 GLY A O 1
ATOM 618 N N . LEU A 1 80 ? -13.148 -6.285 -3.332 1 92.62 80 LEU A N 1
ATOM 619 C CA . LEU A 1 80 ? -13.305 -4.875 -2.998 1 92.62 80 LEU A CA 1
ATOM 620 C C . LEU A 1 80 ? -11.961 -4.156 -3.016 1 92.62 80 LEU A C 1
ATOM 622 O O . LEU A 1 80 ? -11.07 -4.523 -3.781 1 92.62 80 LEU A O 1
ATOM 626 N N . ARG A 1 81 ? -11.898 -3.033 -2.375 1 96 81 ARG A N 1
ATOM 627 C CA . ARG A 1 81 ? -10.656 -2.27 -2.285 1 96 81 ARG A CA 1
ATOM 628 C C . ARG A 1 81 ? -10.266 -2.031 -0.832 1 96 81 ARG A C 1
ATOM 630 O O . ARG A 1 81 ? -11 -2.41 0.085 1 96 81 ARG A O 1
ATOM 637 N N . ALA A 1 82 ? -9.07 -1.541 -0.625 1 96.94 82 ALA A N 1
ATOM 638 C CA . ALA A 1 82 ? -8.562 -1.146 0.689 1 96.94 82 ALA A CA 1
ATOM 639 C C . ALA A 1 82 ? -7.906 0.229 0.633 1 96.94 82 ALA A C 1
ATOM 641 O O . ALA A 1 82 ? -7.207 0.551 -0.332 1 96.94 82 ALA A O 1
ATOM 642 N N . GLY A 1 83 ? -8.242 1.014 1.669 1 98.25 83 GLY A N 1
ATOM 643 C CA . GLY A 1 83 ? -7.434 2.199 1.905 1 98.25 83 GLY A CA 1
ATOM 644 C C . GLY A 1 83 ? -6.184 1.914 2.711 1 98.25 83 GLY A C 1
ATOM 645 O O . GLY A 1 83 ? -6.184 1.045 3.586 1 98.25 83 GLY A O 1
ATOM 646 N N . GLN A 1 84 ? -5.164 2.66 2.41 1 98.56 84 GLN A N 1
ATOM 647 C CA . GLN A 1 84 ? -3.918 2.525 3.16 1 98.56 84 GLN A CA 1
ATOM 648 C C . GLN A 1 84 ? -3.303 3.891 3.459 1 98.56 84 GLN A C 1
ATOM 650 O O . GLN A 1 84 ? -3.191 4.734 2.566 1 98.56 84 GLN A O 1
ATOM 655 N N . VAL A 1 85 ? -2.975 4.074 4.691 1 97.62 85 VAL A N 1
ATOM 656 C CA . VAL A 1 85 ? -2.301 5.289 5.145 1 97.62 85 VAL A CA 1
ATOM 657 C C . VAL A 1 85 ? -0.881 4.953 5.598 1 97.62 85 VAL A C 1
ATOM 659 O O . VAL A 1 85 ? -0.688 4.164 6.523 1 97.62 85 VAL A O 1
ATOM 662 N N . ASP A 1 86 ? 0.089 5.621 4.949 1 94.06 86 ASP A N 1
ATOM 663 C CA . ASP A 1 86 ? 1.48 5.434 5.348 1 94.06 86 ASP A CA 1
ATOM 664 C C . ASP A 1 86 ? 2.055 6.715 5.953 1 94.06 86 ASP A C 1
ATOM 666 O O . ASP A 1 86 ? 3.088 6.684 6.621 1 94.06 86 ASP A O 1
ATOM 670 N N . HIS A 1 87 ? 1.419 7.852 5.621 1 93.19 87 HIS A N 1
ATOM 671 C CA . HIS A 1 87 ? 1.976 9.141 6.016 1 93.19 87 HIS A CA 1
ATOM 672 C C . HIS A 1 87 ? 0.905 10.039 6.621 1 93.19 87 HIS A C 1
ATOM 674 O O . HIS A 1 87 ? -0.117 10.312 5.984 1 93.19 87 HIS A O 1
ATOM 680 N N . ILE A 1 88 ? 1.135 10.414 7.82 1 95.31 88 ILE A N 1
ATOM 681 C CA . ILE A 1 88 ? 0.296 11.398 8.5 1 95.31 88 ILE A CA 1
ATOM 682 C C . ILE A 1 88 ? 1.171 12.359 9.297 1 95.31 88 ILE A C 1
ATOM 684 O O . ILE A 1 88 ? 2.141 11.945 9.93 1 95.31 88 ILE A O 1
ATOM 688 N N . TYR A 1 89 ? 0.827 13.633 9.102 1 94.56 89 TYR A N 1
ATOM 689 C CA . TYR A 1 89 ? 1.624 14.664 9.766 1 94.56 89 TYR A CA 1
ATOM 690 C C . TYR A 1 89 ? 0.752 15.828 10.203 1 94.56 89 TYR A C 1
ATOM 692 O O . TYR A 1 89 ? -0.127 16.266 9.461 1 94.56 89 TYR A O 1
ATOM 700 N N . VAL A 1 90 ? 0.918 16.203 11.43 1 95.88 90 VAL A N 1
ATOM 701 C CA . VAL A 1 90 ? 0.355 17.438 11.969 1 95.88 90 VAL A CA 1
ATOM 702 C C . VAL A 1 90 ? 1.475 18.312 12.508 1 95.88 90 VAL A C 1
ATOM 704 O O . VAL A 1 90 ? 2.33 17.859 13.266 1 95.88 90 VAL A O 1
ATOM 707 N N . HIS A 1 91 ? 1.455 19.547 12.008 1 95.12 91 HIS A N 1
ATOM 708 C CA . HIS A 1 91 ? 2.455 20.5 12.5 1 95.12 91 HIS A CA 1
ATOM 709 C C . HIS A 1 91 ? 2.52 20.5 14.023 1 95.12 91 HIS A C 1
ATOM 711 O O . HIS A 1 91 ? 1.484 20.438 14.688 1 95.12 91 HIS A O 1
ATOM 717 N N . HIS A 1 92 ? 3.717 20.656 14.562 1 93.12 92 HIS A N 1
ATOM 718 C CA . HIS A 1 92 ? 3.951 20.5 15.992 1 93.12 92 HIS A CA 1
ATOM 719 C C . HIS A 1 92 ? 3.09 21.469 16.797 1 93.12 92 HIS A C 1
ATOM 721 O O . HIS A 1 92 ? 2.582 21.125 17.859 1 93.12 92 HIS A O 1
ATOM 727 N N . ASP A 1 93 ? 2.824 22.672 16.266 1 94.19 93 ASP A N 1
ATOM 728 C CA . ASP A 1 93 ? 2.07 23.703 16.969 1 94.19 93 ASP A CA 1
ATOM 729 C C . ASP A 1 93 ? 0.591 23.344 17.062 1 94.19 93 ASP A C 1
ATOM 731 O O . ASP A 1 93 ? -0.16 23.953 17.828 1 94.19 93 ASP A O 1
ATOM 735 N N . HIS A 1 94 ? 0.215 22.344 16.375 1 95.06 94 HIS A N 1
ATOM 736 C CA . HIS A 1 94 ? -1.21 22.047 16.297 1 95.06 94 HIS A CA 1
ATOM 737 C C . HIS A 1 94 ? -1.5 20.625 16.781 1 95.06 94 HIS A C 1
ATOM 739 O O . HIS A 1 94 ? -2.602 20.109 16.594 1 95.06 94 HIS A O 1
ATOM 745 N N . ARG A 1 95 ? -0.509 19.984 17.438 1 93.12 95 ARG A N 1
ATOM 746 C CA . ARG A 1 95 ? -0.676 18.609 17.938 1 93.12 95 ARG A CA 1
ATOM 747 C C . ARG A 1 95 ? -1.463 18.594 19.234 1 93.12 95 ARG A C 1
ATOM 749 O O . ARG A 1 95 ? -1.632 19.625 19.891 1 93.12 95 ARG A O 1
ATOM 756 N N . GLY A 1 96 ? -2.055 17.469 19.484 1 91.38 96 GLY A N 1
ATOM 757 C CA . GLY A 1 96 ? -2.83 17.312 20.703 1 91.38 96 GLY A CA 1
ATOM 758 C C . GLY A 1 96 ? -4.219 17.922 20.594 1 91.38 96 GLY A C 1
ATOM 759 O O . GLY A 1 96 ? -4.895 18.109 21.609 1 91.38 96 GLY A O 1
ATOM 760 N N . LYS A 1 97 ? -4.613 18.25 19.406 1 93.81 97 LYS A N 1
ATOM 761 C CA . LYS A 1 97 ? -5.898 18.906 19.203 1 93.81 97 LYS A CA 1
ATOM 762 C C . LYS A 1 97 ? -6.863 18 18.438 1 93.81 97 LYS A C 1
ATOM 764 O O . LYS A 1 97 ? -7.914 18.453 17.984 1 93.81 97 LYS A O 1
ATOM 769 N N . GLY A 1 98 ? -6.5 16.828 18.172 1 94.69 98 GLY A N 1
ATOM 770 C CA . GLY A 1 98 ? -7.395 15.859 17.562 1 94.69 98 GLY A CA 1
ATOM 771 C C . GLY A 1 98 ? -7.383 15.922 16.047 1 94.69 98 GLY A C 1
ATOM 772 O O . GLY A 1 98 ? -8.211 15.289 15.383 1 94.69 98 GLY A O 1
ATOM 773 N N . ILE A 1 99 ? -6.434 16.594 15.461 1 96.62 99 ILE A N 1
ATOM 774 C CA . ILE A 1 99 ? -6.418 16.812 14.016 1 96.62 99 ILE A CA 1
ATOM 775 C C . ILE A 1 99 ? -6.094 15.516 13.289 1 96.62 99 ILE A C 1
ATOM 777 O O . ILE A 1 99 ? -6.734 15.18 12.289 1 96.62 99 ILE A O 1
ATOM 781 N N . ALA A 1 100 ? -5.141 14.781 13.789 1 96.56 100 ALA A N 1
ATOM 782 C CA . ALA A 1 100 ? -4.797 13.508 13.156 1 96.56 100 ALA A CA 1
ATOM 783 C C . ALA A 1 100 ? -5.988 12.555 13.164 1 96.56 100 ALA A C 1
ATOM 785 O O . ALA A 1 100 ? -6.289 11.922 12.148 1 96.56 100 ALA A O 1
ATOM 786 N N . LYS A 1 101 ? -6.652 12.477 14.273 1 96.62 101 LYS A N 1
ATOM 787 C CA . LYS A 1 101 ? -7.84 11.625 14.367 1 96.62 101 LYS A CA 1
ATOM 788 C C . LYS A 1 101 ? -8.922 12.086 13.391 1 96.62 101 LYS A C 1
ATOM 790 O O . LYS A 1 101 ? -9.586 11.258 12.766 1 96.62 101 LYS A O 1
ATOM 795 N N . ALA A 1 102 ? -9.133 13.328 13.305 1 97.31 102 ALA A N 1
ATOM 796 C CA . ALA A 1 102 ? -10.125 13.875 12.391 1 97.31 102 ALA A CA 1
ATOM 797 C C . ALA A 1 102 ? -9.805 13.5 10.945 1 97.31 102 ALA A C 1
ATOM 799 O O . ALA A 1 102 ? -10.703 13.18 10.164 1 97.31 102 ALA A O 1
ATOM 800 N N . LEU A 1 103 ? -8.516 13.555 10.578 1 97.81 103 LEU A N 1
ATOM 801 C CA . LEU A 1 103 ? -8.086 13.141 9.25 1 97.81 103 LEU A CA 1
ATOM 802 C C . LEU A 1 103 ? -8.445 11.688 8.984 1 97.81 103 LEU A C 1
ATOM 804 O O . LEU A 1 103 ? -9.008 11.359 7.938 1 97.81 103 LEU A O 1
ATOM 808 N N . ILE A 1 104 ? -8.203 10.797 9.953 1 97.94 104 ILE A N 1
ATOM 809 C CA . ILE A 1 104 ? -8.484 9.367 9.805 1 97.94 104 ILE A CA 1
ATOM 810 C C . ILE A 1 104 ? -10 9.148 9.758 1 97.94 104 ILE A C 1
ATOM 812 O O . ILE A 1 104 ? -10.484 8.312 8.992 1 97.94 104 ILE A O 1
ATOM 816 N N . ASP A 1 105 ? -10.781 9.914 10.555 1 97.75 105 ASP A N 1
ATOM 817 C CA . ASP A 1 105 ? -12.234 9.805 10.555 1 97.75 105 ASP A CA 1
ATOM 818 C C . ASP A 1 105 ? -12.805 10.141 9.18 1 97.75 105 ASP A C 1
ATOM 820 O O . ASP A 1 105 ? -13.719 9.469 8.703 1 97.75 105 ASP A O 1
ATOM 824 N N . VAL A 1 106 ? -12.297 11.141 8.594 1 97.94 106 VAL A N 1
ATOM 825 C CA . VAL A 1 106 ? -12.758 11.531 7.27 1 97.94 106 VAL A CA 1
ATOM 826 C C . VAL A 1 106 ? -12.469 10.414 6.27 1 97.94 106 VAL A C 1
ATOM 828 O O . VAL A 1 106 ? -13.305 10.109 5.414 1 97.94 106 VAL A O 1
ATOM 831 N N . LEU A 1 107 ? -11.273 9.781 6.355 1 98.12 107 LEU A N 1
ATOM 832 C CA . LEU A 1 107 ? -10.953 8.664 5.477 1 98.12 107 LEU A CA 1
ATOM 833 C C . LEU A 1 107 ? -11.883 7.484 5.734 1 98.12 107 LEU A C 1
ATOM 835 O O . LEU A 1 107 ? -12.367 6.855 4.789 1 98.12 107 LEU A O 1
ATOM 839 N N . ALA A 1 108 ? -12.102 7.207 6.984 1 97.75 108 ALA A N 1
ATOM 840 C CA . ALA A 1 108 ? -12.992 6.102 7.332 1 97.75 108 ALA A CA 1
ATOM 841 C C . ALA A 1 108 ? -14.391 6.328 6.77 1 97.75 108 ALA A C 1
ATOM 843 O O . ALA A 1 108 ? -15.047 5.387 6.316 1 97.75 108 ALA A O 1
ATOM 844 N N . ASP A 1 109 ? -14.836 7.543 6.758 1 96.94 109 ASP A N 1
ATOM 845 C CA . ASP A 1 109 ? -16.156 7.895 6.258 1 96.94 109 ASP A CA 1
ATOM 846 C C . ASP A 1 109 ? -16.25 7.688 4.75 1 96.94 109 ASP A C 1
ATOM 848 O O . ASP A 1 109 ? -17.344 7.602 4.195 1 96.94 109 ASP A O 1
ATOM 852 N N . LYS A 1 110 ? -15.117 7.609 4.086 1 96.25 110 LYS A N 1
ATOM 853 C CA . LYS A 1 110 ? -15.094 7.414 2.639 1 96.25 110 LYS A CA 1
ATOM 854 C C . LYS A 1 110 ? -15.117 5.93 2.285 1 96.25 110 LYS A C 1
ATOM 856 O O . LYS A 1 110 ? -15.203 5.57 1.109 1 96.25 110 LYS A O 1
ATOM 861 N N . ALA A 1 111 ? -15.078 5.094 3.217 1 95.88 111 ALA A N 1
ATOM 862 C CA . ALA A 1 111 ? -14.891 3.662 3.006 1 95.88 111 ALA A CA 1
ATOM 863 C C . ALA A 1 111 ? -15.977 3.096 2.096 1 95.88 111 ALA A C 1
ATOM 865 O O . ALA A 1 111 ? -15.688 2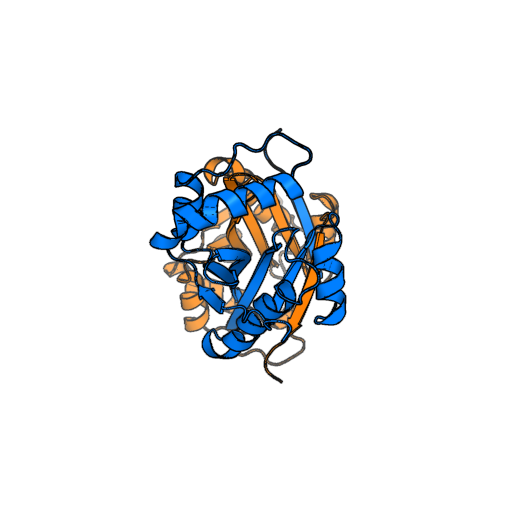.342 1.164 1 95.8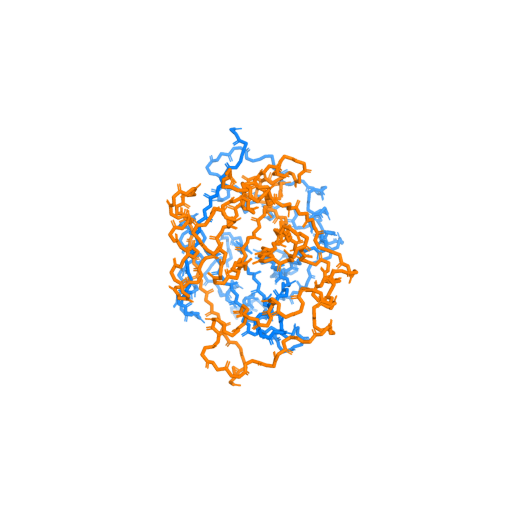8 111 ALA A O 1
ATOM 866 N N . GLU A 1 112 ? -17.219 3.445 2.338 1 94.12 112 GLU A N 1
ATOM 867 C CA . GLU A 1 112 ? -18.328 2.906 1.555 1 94.12 112 GLU A CA 1
ATOM 868 C C . GLU A 1 112 ? -18.266 3.391 0.109 1 94.12 112 GLU A C 1
ATOM 870 O O . GLU A 1 112 ? -18.344 2.586 -0.823 1 94.12 112 GLU A O 1
ATOM 875 N N . GLU A 1 113 ? -18.109 4.652 -0.047 1 96.56 113 GLU A N 1
ATOM 876 C CA . GLU A 1 113 ? -18.062 5.246 -1.38 1 96.56 113 GLU A CA 1
ATOM 877 C C . GLU A 1 113 ? -16.906 4.672 -2.195 1 96.56 113 GLU A C 1
ATOM 879 O O . GLU A 1 113 ? -17.016 4.504 -3.412 1 96.56 113 GLU A O 1
ATOM 884 N N . ARG A 1 114 ? -15.852 4.316 -1.524 1 96.56 114 ARG A N 1
ATOM 885 C CA . ARG A 1 114 ? -14.648 3.842 -2.195 1 96.56 114 ARG A CA 1
ATOM 886 C C . ARG A 1 114 ? -14.602 2.318 -2.223 1 96.56 114 ARG A C 1
ATOM 888 O O . ARG A 1 114 ? -13.633 1.729 -2.705 1 96.56 114 ARG A O 1
ATOM 895 N N . SER A 1 115 ? -15.617 1.676 -1.63 1 96.19 115 SER A N 1
ATOM 896 C CA . SER A 1 115 ? -15.703 0.222 -1.555 1 96.19 115 SER A CA 1
ATOM 897 C C . SER A 1 115 ? -14.516 -0.367 -0.796 1 96.19 115 SER A C 1
ATOM 899 O O . SER A 1 115 ? -13.984 -1.408 -1.182 1 96.19 115 SER A O 1
ATOM 901 N N . TRP A 1 116 ? -14.078 0.37 0.208 1 97.25 116 TRP A N 1
ATOM 902 C CA . TRP A 1 116 ? -13.016 -0.176 1.044 1 97.25 116 TRP A CA 1
ATOM 903 C C . TRP A 1 116 ? -13.555 -1.247 1.985 1 97.25 116 TRP A C 1
ATOM 905 O O . TRP A 1 116 ? -14.539 -1.023 2.688 1 97.25 116 TRP A O 1
ATOM 915 N N . SER A 1 117 ? -12.906 -2.424 1.979 1 95.69 117 SER A N 1
ATOM 916 C CA . SER A 1 117 ? -13.188 -3.443 2.984 1 95.69 117 SER A CA 1
ATOM 917 C C . SER A 1 117 ? -12.438 -3.164 4.281 1 95.69 117 SER A C 1
ATOM 919 O O . SER A 1 117 ? -12.789 -3.691 5.336 1 95.69 117 SER A O 1
ATOM 921 N N . LYS A 1 118 ? -11.383 -2.377 4.145 1 97.19 118 LYS A N 1
ATOM 922 C CA . LYS A 1 118 ? -10.562 -2.047 5.309 1 97.19 118 LYS A CA 1
ATOM 923 C C . LYS A 1 118 ? -9.727 -0.796 5.051 1 97.19 118 LYS A C 1
ATOM 925 O O . LYS A 1 118 ? -9.531 -0.398 3.902 1 97.19 118 LYS A O 1
ATOM 930 N N . LEU A 1 119 ? -9.383 -0.178 6.125 1 98.38 119 LEU A N 1
ATOM 931 C CA . LEU A 1 119 ? -8.391 0.89 6.145 1 98.38 119 LEU A CA 1
ATOM 932 C C . LEU A 1 119 ? -7.152 0.469 6.934 1 98.38 119 LEU A C 1
ATOM 934 O O . LEU A 1 119 ? -7.238 0.205 8.133 1 98.38 119 LEU A O 1
ATOM 938 N N . VAL A 1 120 ? -6.031 0.363 6.195 1 98.25 120 VAL A N 1
ATOM 939 C CA . VAL A 1 120 ? -4.758 -0.002 6.812 1 98.25 120 VAL A CA 1
ATOM 940 C C . VAL A 1 120 ? -4.02 1.257 7.258 1 98.25 120 VAL A C 1
ATOM 942 O O . VAL A 1 120 ? -3.938 2.234 6.508 1 98.25 120 VAL A O 1
ATOM 945 N N . LEU A 1 121 ? -3.557 1.255 8.508 1 97.81 121 LEU A N 1
ATOM 946 C CA . LEU A 1 121 ? -2.811 2.361 9.094 1 97.81 121 LEU A CA 1
ATOM 947 C C . LEU A 1 121 ? -1.408 1.918 9.5 1 97.81 121 LEU A C 1
ATOM 949 O O . LEU A 1 121 ? -1.243 1.16 10.453 1 97.81 121 LEU A O 1
ATOM 953 N N . ASN A 1 122 ? -0.377 2.402 8.742 1 96.5 122 ASN A N 1
ATOM 954 C CA . ASN A 1 122 ? 1.008 2.061 9.047 1 96.5 122 ASN A CA 1
ATOM 955 C C . ASN A 1 122 ? 1.701 3.17 9.836 1 96.5 122 ASN A C 1
ATOM 957 O O . ASN A 1 122 ? 1.715 4.324 9.406 1 96.5 122 ASN A O 1
ATOM 961 N N . ALA A 1 123 ? 2.254 2.875 10.938 1 92.25 123 ALA A N 1
ATOM 962 C CA . ALA A 1 123 ? 2.924 3.834 11.812 1 92.25 123 ALA A CA 1
ATOM 963 C C . ALA A 1 123 ? 4.41 3.514 11.945 1 92.25 123 ALA A C 1
ATOM 965 O O . ALA A 1 123 ? 4.781 2.398 12.32 1 92.25 123 ALA A O 1
ATOM 966 N N . PRO A 1 124 ? 5.195 4.531 11.609 1 81.94 124 PRO A N 1
ATOM 967 C CA . PRO A 1 124 ? 6.609 4.293 11.898 1 81.94 124 PRO A CA 1
ATOM 968 C C . PRO A 1 124 ? 6.891 4.105 13.383 1 81.94 124 PRO A C 1
ATOM 970 O O . PRO A 1 124 ? 6.117 4.57 14.227 1 81.94 124 PRO A O 1
ATOM 973 N N . ARG A 1 125 ? 7.949 3.35 13.703 1 74.5 125 ARG A N 1
ATOM 974 C CA . ARG A 1 125 ? 8.344 3.117 15.094 1 74.5 125 ARG A CA 1
ATOM 975 C C . ARG A 1 125 ? 8.656 4.43 15.797 1 74.5 125 ARG A C 1
ATOM 977 O O . ARG A 1 125 ? 8.312 4.609 16.969 1 74.5 125 ARG A O 1
ATOM 984 N N . VAL A 1 126 ? 9.336 5.328 15.117 1 67.44 126 VAL A N 1
ATOM 985 C CA . VAL A 1 126 ? 9.68 6.656 15.609 1 67.44 126 VAL A CA 1
ATOM 986 C C . VAL A 1 126 ? 9.383 7.699 14.531 1 67.44 126 VAL A C 1
ATOM 988 O O . VAL A 1 126 ? 9.734 7.516 13.367 1 67.44 126 VAL A O 1
ATOM 991 N N . PRO A 1 127 ? 8.766 8.828 14.969 1 64.06 127 PRO A N 1
ATOM 992 C CA . PRO A 1 127 ? 8.227 9.141 16.297 1 64.06 127 PRO A CA 1
ATOM 993 C C . PRO A 1 127 ? 6.969 8.336 16.625 1 64.06 127 PRO A C 1
ATOM 995 O O . PRO A 1 127 ? 6.352 7.758 15.727 1 64.06 127 PRO A O 1
ATOM 998 N N . GLU A 1 128 ? 6.566 8.305 17.906 1 65.5 128 GLU A N 1
ATOM 999 C CA . GLU A 1 128 ? 5.543 7.422 18.453 1 65.5 128 GLU A CA 1
ATOM 1000 C C . GLU A 1 128 ? 4.148 8.008 18.266 1 65.5 128 GLU A C 1
ATOM 1002 O O . GLU A 1 128 ? 3.146 7.332 18.5 1 65.5 128 GLU A O 1
ATOM 1007 N N . ASP A 1 129 ? 4.113 9.195 17.766 1 66.75 129 ASP A N 1
ATOM 1008 C CA . ASP A 1 129 ? 2.826 9.883 17.875 1 66.75 129 ASP A CA 1
ATOM 1009 C C . ASP A 1 129 ? 1.768 9.195 17.016 1 66.75 129 ASP A C 1
ATOM 1011 O O . ASP A 1 129 ? 0.638 8.984 17.453 1 66.75 129 ASP A O 1
ATOM 1015 N N . GLY A 1 130 ? 2.049 8.828 15.828 1 73.5 130 GLY A N 1
ATOM 1016 C CA . GLY A 1 130 ? 1.061 8.148 15.008 1 73.5 130 GLY A CA 1
ATOM 1017 C C . GLY A 1 130 ? 0.643 6.805 15.578 1 73.5 130 GLY A C 1
ATOM 1018 O O . GLY A 1 130 ? -0.54 6.453 15.555 1 73.5 130 GLY A O 1
ATOM 1019 N N . ARG A 1 131 ? 1.47 6.16 16.266 1 87.06 131 ARG A N 1
ATOM 1020 C CA . ARG A 1 131 ? 1.217 4.84 16.844 1 87.06 131 ARG A CA 1
ATOM 1021 C C . ARG A 1 131 ? 0.19 4.914 17.953 1 87.06 131 ARG A C 1
ATOM 1023 O O . ARG A 1 131 ? -0.724 4.09 18.031 1 87.06 131 ARG A O 1
ATOM 1030 N N . LYS A 1 132 ? 0.309 5.844 18.797 1 89.56 132 LYS A N 1
ATOM 1031 C CA . LYS A 1 132 ? -0.605 6.004 19.922 1 89.56 132 LYS A CA 1
ATOM 1032 C C . LYS A 1 132 ? -2.039 6.207 19.438 1 89.56 132 LYS A C 1
ATOM 1034 O O . LYS A 1 132 ? -2.975 5.641 20 1 89.56 132 LYS A O 1
ATOM 1039 N N . LEU A 1 133 ? -2.197 7.039 18.453 1 92.88 133 LEU A N 1
ATOM 1040 C CA . LEU A 1 133 ? -3.523 7.262 17.891 1 92.88 133 LEU A CA 1
ATOM 1041 C C . LEU A 1 133 ? -4.098 5.965 17.328 1 92.88 133 LEU A C 1
ATOM 1043 O O . LEU A 1 133 ? -5.246 5.613 17.609 1 92.88 133 LEU A O 1
ATOM 1047 N N . TYR A 1 134 ? -3.291 5.219 16.531 1 96.19 134 TYR A N 1
ATOM 1048 C CA . TYR A 1 134 ? -3.779 4.027 15.852 1 96.19 134 TYR A CA 1
ATOM 1049 C C . TYR A 1 134 ? -4.133 2.93 16.844 1 96.19 134 TYR A C 1
ATOM 1051 O O . TYR A 1 134 ? -5.102 2.193 16.656 1 96.19 134 TYR A O 1
ATOM 1059 N N . GLU A 1 135 ? -3.41 2.846 17.906 1 94.88 135 GLU A N 1
ATOM 1060 C CA . GLU A 1 135 ? -3.701 1.878 18.969 1 94.88 135 GLU A CA 1
ATOM 1061 C C . GLU A 1 135 ? -5.074 2.131 19.578 1 94.88 135 GLU A C 1
ATOM 1063 O O . GLU A 1 135 ? -5.719 1.203 20.078 1 94.88 135 GLU A O 1
ATOM 1068 N N . GLN A 1 136 ? -5.535 3.369 19.516 1 94.81 136 GLN A N 1
ATOM 1069 C CA . GLN A 1 136 ? -6.805 3.752 20.125 1 94.81 136 GLN A CA 1
ATOM 1070 C C . GLN A 1 136 ? -7.969 3.514 19.172 1 94.81 136 GLN A C 1
ATOM 1072 O O . GLN A 1 136 ? -9.086 3.234 19.609 1 94.81 136 GLN A O 1
ATOM 1077 N N . ILE A 1 137 ? -7.785 3.527 17.922 1 95.81 137 ILE A N 1
ATOM 1078 C CA . ILE A 1 137 ? -8.93 3.633 17.031 1 95.81 137 ILE A CA 1
ATOM 1079 C C . ILE A 1 137 ? -8.969 2.428 16.094 1 95.81 137 ILE A C 1
ATOM 1081 O O . ILE A 1 137 ? -9.93 2.246 15.336 1 95.81 137 ILE A O 1
ATOM 1085 N N . ALA A 1 138 ? -7.938 1.594 16.062 1 97.69 138 ALA A N 1
ATOM 1086 C CA . ALA A 1 138 ? -7.828 0.482 15.117 1 97.69 138 ALA A CA 1
ATOM 1087 C C . ALA A 1 138 ? -7.328 -0.78 15.82 1 97.69 138 ALA A C 1
ATOM 1089 O O . ALA A 1 138 ? -6.836 -0.72 16.953 1 97.69 138 ALA A O 1
ATOM 1090 N N . ALA A 1 139 ? -7.5 -1.914 15.203 1 97.5 139 ALA A N 1
ATOM 1091 C CA . ALA A 1 139 ? -6.953 -3.182 15.68 1 97.5 139 ALA A CA 1
ATOM 1092 C C . ALA A 1 139 ? -5.555 -3.424 15.125 1 97.5 139 ALA A C 1
ATOM 1094 O O . ALA A 1 139 ? -5.211 -2.928 14.055 1 97.5 139 ALA A O 1
ATOM 1095 N N . ALA A 1 140 ? -4.742 -4.148 15.883 1 95.69 140 ALA A N 1
ATOM 1096 C CA . ALA A 1 140 ? -3.459 -4.586 15.336 1 95.69 140 ALA A CA 1
ATOM 1097 C C . ALA A 1 140 ? -3.658 -5.453 14.102 1 95.69 140 ALA A C 1
ATOM 1099 O O . ALA A 1 140 ? -4.555 -6.301 14.062 1 95.69 140 ALA A O 1
ATOM 1100 N N . ALA A 1 141 ? -2.83 -5.203 13.062 1 94.5 141 ALA A N 1
ATOM 1101 C CA . ALA A 1 141 ? -2.922 -6.008 11.844 1 94.5 141 ALA A CA 1
ATOM 1102 C C . ALA A 1 141 ? -2.652 -7.48 12.141 1 94.5 141 ALA A C 1
ATOM 1104 O O . ALA A 1 141 ? -1.875 -7.809 13.039 1 94.5 141 ALA A O 1
ATOM 1105 N N . ASP A 1 142 ? -3.273 -8.336 11.344 1 91.12 142 ASP A N 1
ATOM 1106 C CA . ASP A 1 142 ? -3.072 -9.781 11.484 1 91.12 142 ASP A CA 1
ATOM 1107 C C . ASP A 1 142 ? -2.082 -10.305 10.453 1 91.12 142 ASP A C 1
ATOM 1109 O O . ASP A 1 142 ? -2.109 -11.484 10.102 1 91.12 142 ASP A O 1
ATOM 1113 N N . TRP A 1 143 ? -1.349 -9.414 9.898 1 93.44 143 TRP A N 1
ATOM 1114 C CA . TRP A 1 143 ? -0.242 -9.766 9.016 1 93.44 143 TRP A CA 1
ATOM 1115 C C . TRP A 1 143 ? 1.074 -9.203 9.539 1 93.44 143 TRP A C 1
ATOM 1117 O O . TRP A 1 143 ? 1.084 -8.383 10.453 1 93.44 143 TRP A O 1
ATOM 1127 N N . SER A 1 144 ? 2.189 -9.727 9.039 1 93.69 144 SER A N 1
ATOM 1128 C CA . SER A 1 144 ? 3.523 -9.203 9.32 1 93.69 144 SER A CA 1
ATOM 1129 C C . SER A 1 144 ? 4.145 -8.562 8.086 1 93.69 144 SER A C 1
ATOM 1131 O O . SER A 1 144 ? 3.93 -9.039 6.965 1 93.69 144 SER A O 1
ATOM 1133 N N . SER A 1 145 ? 4.867 -7.539 8.344 1 96.31 145 SER A N 1
ATOM 1134 C CA . SER A 1 145 ? 5.496 -6.816 7.242 1 96.31 145 SER A CA 1
ATOM 1135 C C . SER A 1 145 ? 7.012 -7 7.254 1 96.31 145 SER A C 1
ATOM 1137 O O . SER A 1 145 ? 7.637 -6.984 8.32 1 96.31 145 SER A O 1
ATOM 1139 N N . TYR A 1 146 ? 7.617 -7.199 6.117 1 97.19 146 TYR A N 1
ATOM 1140 C CA . TYR A 1 146 ? 9.047 -7.309 5.863 1 97.19 146 TYR A CA 1
ATOM 1141 C C . TYR A 1 146 ? 9.484 -6.32 4.785 1 97.19 146 TYR A C 1
ATOM 1143 O O . TYR A 1 146 ? 8.656 -5.812 4.027 1 97.19 146 TYR A O 1
ATOM 1151 N N . VAL A 1 147 ? 10.805 -6.035 4.777 1 97.44 147 VAL A N 1
ATOM 1152 C CA . VAL A 1 147 ? 11.234 -4.992 3.852 1 97.44 147 VAL A CA 1
ATOM 1153 C C . VAL A 1 147 ? 12.617 -5.332 3.295 1 97.44 147 VAL A C 1
ATOM 1155 O O . VAL A 1 147 ? 13.484 -5.809 4.023 1 97.44 147 VAL A O 1
ATOM 1158 N N . ILE A 1 148 ? 12.758 -5.262 2.006 1 97.81 148 ILE A N 1
ATOM 1159 C CA . ILE A 1 148 ? 14.039 -5.223 1.307 1 97.81 148 ILE A CA 1
ATOM 1160 C C . ILE A 1 148 ? 14.367 -3.785 0.914 1 97.81 148 ILE A C 1
ATOM 1162 O O . ILE A 1 148 ? 13.609 -3.145 0.184 1 97.81 148 ILE A O 1
ATOM 1166 N N . ARG A 1 149 ? 15.414 -3.207 1.387 1 96.62 149 ARG A N 1
ATOM 1167 C CA . ARG A 1 149 ? 15.805 -1.834 1.072 1 96.62 149 ARG A CA 1
ATOM 1168 C C . ARG A 1 149 ? 16.812 -1.795 -0.065 1 96.62 149 ARG A C 1
ATOM 1170 O O . ARG A 1 149 ? 17.688 -2.658 -0.15 1 96.62 149 ARG A O 1
ATOM 1177 N N . PHE A 1 150 ? 16.5 -0.844 -0.928 1 95.44 150 PHE A N 1
ATOM 1178 C CA . PHE A 1 150 ? 17.406 -0.67 -2.064 1 95.44 150 PHE A CA 1
ATOM 1179 C C . PHE A 1 150 ? 18.203 0.618 -1.928 1 95.44 150 PHE A C 1
ATOM 1181 O O . PHE A 1 150 ? 17.734 1.587 -1.327 1 95.44 150 PHE A O 1
ATOM 1188 N N . GLY A 1 151 ? 19.312 0.772 -2.688 1 76.38 151 GLY A N 1
ATOM 1189 C CA . GLY A 1 151 ? 20.125 1.976 -2.781 1 76.38 151 GLY A CA 1
ATOM 1190 C C . GLY A 1 151 ? 20.938 2.238 -1.533 1 76.38 151 GLY A C 1
ATOM 1191 O O . GLY A 1 151 ? 20.578 1.796 -0.441 1 76.38 151 GLY A O 1
ATOM 1192 N N . ASN A 1 152 ? 22.266 1.978 -1.314 1 51.94 152 ASN A N 1
ATOM 1193 C CA . ASN A 1 152 ? 23.219 2.523 -0.358 1 51.94 152 ASN A CA 1
ATOM 1194 C C . ASN A 1 152 ? 23.156 4.047 -0.307 1 51.94 152 ASN A C 1
ATOM 1196 O O . ASN A 1 152 ? 22.922 4.699 -1.328 1 51.94 152 ASN A O 1
ATOM 1200 N N . MET B 1 1 ? 17.016 -37.188 -16.609 1 40.25 1 MET B N 1
ATOM 1201 C CA . MET B 1 1 ? 17.422 -35.812 -16.578 1 40.25 1 MET B CA 1
ATOM 1202 C C . MET B 1 1 ? 16.359 -34.938 -15.914 1 40.25 1 MET B C 1
ATOM 1204 O O . MET B 1 1 ? 15.242 -34.844 -16.406 1 40.25 1 MET B O 1
ATOM 1208 N N . THR B 1 2 ? 16.172 -34.812 -14.672 1 44.97 2 THR B N 1
ATOM 1209 C CA . THR B 1 2 ? 15.117 -34.156 -13.906 1 44.97 2 THR B CA 1
ATOM 1210 C C . THR B 1 2 ? 14.734 -32.812 -14.555 1 44.97 2 THR B C 1
ATOM 1212 O O . THR B 1 2 ? 15.602 -32 -14.836 1 44.97 2 THR B O 1
ATOM 1215 N N . LYS B 1 3 ? 13.961 -32.844 -15.578 1 48.03 3 LYS B N 1
ATOM 1216 C CA . LYS B 1 3 ? 13.609 -31.703 -16.422 1 48.03 3 LYS B CA 1
ATOM 1217 C C . LYS B 1 3 ? 13.516 -30.422 -15.602 1 48.03 3 LYS B C 1
ATOM 1219 O O . LYS B 1 3 ? 12.695 -30.328 -14.688 1 48.03 3 LYS B O 1
ATOM 1224 N N . ASP B 1 4 ? 14.539 -29.812 -15.195 1 54.5 4 ASP B N 1
ATOM 1225 C CA . ASP B 1 4 ? 14.617 -28.5 -14.562 1 54.5 4 ASP B CA 1
ATOM 1226 C C . ASP B 1 4 ? 13.586 -27.531 -15.156 1 54.5 4 ASP B C 1
ATOM 1228 O O . ASP B 1 4 ? 13.719 -27.109 -16.297 1 54.5 4 ASP B O 1
ATOM 1232 N N . HIS B 1 5 ? 12.289 -27.891 -14.953 1 67.06 5 HIS B N 1
ATOM 1233 C CA . HIS B 1 5 ? 11.25 -27.078 -15.586 1 67.06 5 HIS B CA 1
ATOM 1234 C C . HIS B 1 5 ? 11.469 -25.594 -15.32 1 67.06 5 HIS B C 1
ATOM 1236 O O . HIS B 1 5 ? 11.414 -25.156 -14.172 1 67.06 5 HIS B O 1
ATOM 1242 N N . ALA B 1 6 ? 12.047 -24.938 -16.266 1 86.81 6 ALA B N 1
ATOM 1243 C CA . ALA B 1 6 ? 12.352 -23.516 -16.25 1 86.81 6 ALA B CA 1
ATOM 1244 C C . ALA B 1 6 ? 11.102 -22.688 -15.938 1 86.81 6 ALA B C 1
ATOM 1246 O O . ALA B 1 6 ? 10.016 -22.984 -16.453 1 86.81 6 ALA B O 1
ATOM 1247 N N . VAL B 1 7 ? 11.109 -22.094 -14.875 1 95.5 7 VAL B N 1
ATOM 1248 C CA . VAL B 1 7 ? 10.031 -21.172 -14.523 1 95.5 7 VAL B CA 1
ATOM 1249 C C . VAL B 1 7 ? 10.164 -19.875 -15.312 1 95.5 7 VAL B C 1
ATOM 1251 O O . VAL B 1 7 ? 11.234 -19.266 -15.328 1 95.5 7 VAL B O 1
ATOM 1254 N N . ASP B 1 8 ? 9.148 -19.547 -16.172 1 97.81 8 ASP B N 1
ATOM 1255 C CA . ASP B 1 8 ? 9.078 -18.266 -16.875 1 97.81 8 ASP B CA 1
ATOM 1256 C C . ASP B 1 8 ? 8.242 -17.25 -16.094 1 97.81 8 ASP B C 1
ATOM 1258 O O . ASP B 1 8 ? 7.09 -17.516 -15.766 1 97.81 8 ASP B O 1
ATOM 1262 N N . ILE B 1 9 ? 8.859 -16.109 -15.805 1 98.38 9 ILE B N 1
ATOM 1263 C CA . ILE B 1 9 ? 8.172 -15.102 -15.016 1 98.38 9 ILE B CA 1
ATOM 1264 C C . ILE B 1 9 ? 7.98 -13.836 -15.852 1 98.38 9 ILE B C 1
ATOM 1266 O O . ILE B 1 9 ? 8.938 -13.312 -16.422 1 98.38 9 ILE B O 1
ATOM 1270 N N . ALA B 1 10 ? 6.773 -13.359 -15.953 1 98.25 10 ALA B N 1
ATOM 1271 C CA . ALA B 1 10 ? 6.453 -12.164 -16.734 1 98.25 10 ALA B CA 1
ATOM 1272 C C . ALA B 1 10 ? 5.223 -11.461 -16.172 1 98.25 10 ALA B C 1
ATOM 1274 O O . ALA B 1 10 ? 4.441 -12.055 -15.43 1 98.25 10 ALA B O 1
ATOM 1275 N N . LEU B 1 11 ? 5.098 -10.188 -16.547 1 98.44 11 LEU B N 1
ATOM 1276 C CA . LEU B 1 11 ? 3.891 -9.453 -16.203 1 98.44 11 LEU B CA 1
ATOM 1277 C C . LEU B 1 11 ? 2.658 -10.094 -16.828 1 98.44 11 LEU B C 1
ATOM 1279 O O . LEU B 1 11 ? 2.695 -10.508 -17.984 1 98.44 11 LEU B O 1
ATOM 1283 N N . LEU B 1 12 ? 1.592 -10.203 -16.062 1 98.44 12 LEU B N 1
ATOM 1284 C CA . LEU B 1 12 ? 0.303 -10.633 -16.594 1 98.44 12 LEU B CA 1
ATOM 1285 C C . LEU B 1 12 ? -0.436 -9.461 -17.234 1 98.44 12 LEU B C 1
ATOM 1287 O O . LEU B 1 12 ? -0.377 -8.336 -16.719 1 98.44 12 LEU B O 1
ATOM 1291 N N . HIS B 1 13 ? -1.047 -9.734 -18.359 1 97.81 13 HIS B N 1
ATOM 1292 C CA . HIS B 1 13 ? -1.854 -8.766 -19.094 1 97.81 13 HIS B CA 1
ATOM 1293 C C . HIS B 1 13 ? -3.293 -9.242 -19.25 1 97.81 13 HIS B C 1
ATOM 1295 O O . HIS B 1 13 ? -3.646 -10.32 -18.75 1 97.81 13 HIS B O 1
ATOM 1301 N N . LEU B 1 14 ? -4.07 -8.336 -19.828 1 96.56 14 LEU B N 1
ATOM 1302 C CA . LEU B 1 14 ? -5.488 -8.641 -19.984 1 96.56 14 LEU B CA 1
ATOM 1303 C C . LEU B 1 14 ? -5.688 -9.977 -20.688 1 96.56 14 LEU B C 1
ATOM 1305 O O . LEU B 1 14 ? -6.594 -10.742 -20.344 1 96.56 14 LEU B O 1
ATOM 1309 N N . ARG B 1 15 ? -4.898 -10.328 -21.578 1 96.31 15 ARG B N 1
ATOM 1310 C CA . ARG B 1 15 ? -5.016 -11.57 -22.344 1 96.31 15 ARG B CA 1
ATOM 1311 C C . ARG B 1 15 ? -4.777 -12.781 -21.453 1 96.31 15 ARG B C 1
ATOM 1313 O O . ARG B 1 15 ? -5.121 -13.906 -21.812 1 96.31 15 ARG B O 1
ATOM 1320 N N . ASP B 1 16 ? -4.133 -12.594 -20.297 1 97.44 16 ASP B N 1
ATOM 1321 C CA . ASP B 1 16 ? -3.809 -13.688 -19.375 1 97.44 16 ASP B CA 1
ATOM 1322 C C . ASP B 1 16 ? -4.93 -13.906 -18.359 1 97.44 16 ASP B C 1
ATOM 1324 O O . ASP B 1 16 ? -4.84 -14.789 -17.516 1 97.44 16 ASP B O 1
ATOM 1328 N N . ALA B 1 17 ? -6.039 -13.133 -18.531 1 96.81 17 ALA B N 1
ATOM 1329 C CA . ALA B 1 17 ? -7.09 -13.133 -17.516 1 96.81 17 ALA B CA 1
ATOM 1330 C C . ALA B 1 17 ? -7.707 -14.523 -17.359 1 96.81 17 ALA B C 1
ATOM 1332 O O . ALA B 1 17 ? -7.984 -14.961 -16.234 1 96.81 17 ALA B O 1
ATOM 1333 N N . HIS B 1 18 ? -7.898 -15.164 -18.422 1 95.81 18 HIS B N 1
ATOM 1334 C CA . HIS B 1 18 ? -8.555 -16.469 -18.391 1 95.81 18 HIS B CA 1
ATOM 1335 C C . HIS B 1 18 ? -7.73 -17.469 -17.594 1 95.81 18 HIS B C 1
ATOM 1337 O O . HIS B 1 18 ? -8.281 -18.312 -16.875 1 95.81 18 HIS B O 1
ATOM 1343 N N . GLU B 1 19 ? -6.418 -17.438 -17.734 1 96.44 19 GLU B N 1
ATOM 1344 C CA . GLU B 1 19 ? -5.535 -18.344 -17 1 96.44 19 GLU B CA 1
ATOM 1345 C C . GLU B 1 19 ? -5.359 -17.891 -15.547 1 96.44 19 GLU B C 1
ATOM 1347 O O . GLU B 1 19 ? -5.172 -18.703 -14.648 1 96.44 19 GLU B O 1
ATOM 1352 N N . PHE B 1 20 ? -5.457 -16.625 -15.367 1 97.06 20 PHE B N 1
ATOM 1353 C CA . PHE B 1 20 ? -5.211 -16.016 -14.062 1 97.06 20 PHE B CA 1
ATOM 1354 C C . PHE B 1 20 ? -6.391 -16.25 -13.125 1 97.06 20 PHE B C 1
ATOM 1356 O O . PHE B 1 20 ? -6.199 -16.5 -11.93 1 97.06 20 PHE B O 1
ATOM 1363 N N . ALA B 1 21 ? -7.586 -16.297 -13.633 1 95.12 21 ALA B N 1
ATOM 1364 C CA . ALA B 1 21 ? -8.82 -16.312 -12.852 1 95.12 21 ALA B CA 1
ATOM 1365 C C . ALA B 1 21 ? -8.883 -17.531 -11.938 1 95.12 21 ALA B C 1
ATOM 1367 O O . ALA B 1 21 ? -9.094 -17.406 -10.734 1 95.12 21 ALA B O 1
ATOM 1368 N N . PRO B 1 22 ? -8.641 -18.719 -12.469 1 93.62 22 PRO B N 1
ATOM 1369 C CA . PRO B 1 22 ? -8.734 -19.891 -11.594 1 93.62 22 PRO B CA 1
ATOM 1370 C C . PRO B 1 22 ? -7.648 -19.906 -10.523 1 93.62 22 PRO B C 1
ATOM 1372 O O . PRO B 1 22 ? -7.871 -20.406 -9.422 1 93.62 22 PRO B O 1
ATOM 1375 N N . LEU B 1 23 ? -6.469 -19.438 -10.836 1 94.31 23 LEU B N 1
ATOM 1376 C CA . LEU B 1 23 ? -5.395 -19.359 -9.852 1 94.31 23 LEU B CA 1
ATOM 1377 C C . LEU B 1 23 ? -5.73 -18.359 -8.75 1 94.31 23 LEU B C 1
ATOM 1379 O O . LEU B 1 23 ? -5.492 -18.625 -7.57 1 94.31 23 LEU B O 1
ATOM 1383 N N . LEU B 1 24 ? -6.281 -17.266 -9.141 1 93 24 LEU B N 1
ATOM 1384 C CA . LEU B 1 24 ? -6.734 -16.25 -8.188 1 93 24 LEU B CA 1
ATOM 1385 C C . LEU B 1 24 ? -7.824 -16.812 -7.281 1 93 24 LEU B C 1
ATOM 1387 O O . LEU B 1 24 ? -7.832 -16.547 -6.078 1 93 24 LEU B O 1
ATOM 1391 N N . ALA B 1 25 ? -8.711 -17.578 -7.875 1 90.88 25 ALA B N 1
ATOM 1392 C CA . ALA B 1 25 ? -9.773 -18.219 -7.102 1 90.88 25 ALA B CA 1
ATOM 1393 C C . ALA B 1 25 ? -9.188 -19.188 -6.078 1 90.88 25 ALA B C 1
ATOM 1395 O O . ALA B 1 25 ? -9.648 -19.25 -4.934 1 90.88 25 ALA B O 1
ATOM 1396 N N . SER B 1 26 ? -8.195 -19.938 -6.492 1 90.25 26 SER B N 1
ATOM 1397 C CA . SER B 1 26 ? -7.535 -20.859 -5.582 1 90.25 26 SER B CA 1
ATOM 1398 C C . SER B 1 26 ? -6.855 -20.125 -4.434 1 90.25 26 SER B C 1
ATOM 1400 O O . SER B 1 26 ? -6.879 -20.578 -3.291 1 90.25 26 SER B O 1
ATOM 1402 N N . TYR B 1 27 ? -6.305 -19.016 -4.746 1 90.06 27 TYR B N 1
ATOM 1403 C CA . TYR B 1 27 ? -5.668 -18.172 -3.748 1 90.06 27 TYR B CA 1
ATOM 1404 C C . TYR B 1 27 ? -6.68 -17.688 -2.717 1 90.06 27 TYR B C 1
ATOM 1406 O O . TYR B 1 27 ? -6.453 -17.797 -1.51 1 90.06 27 TYR B O 1
ATOM 1414 N N . ALA B 1 28 ? -7.781 -17.109 -3.189 1 86.75 28 ALA B N 1
ATOM 1415 C CA . ALA B 1 28 ? -8.836 -16.625 -2.305 1 86.75 28 ALA B CA 1
ATOM 1416 C C . ALA B 1 28 ? -9.352 -17.734 -1.397 1 86.75 28 ALA B C 1
ATOM 1418 O O . ALA B 1 28 ? -9.586 -17.516 -0.206 1 86.75 28 ALA B O 1
ATOM 1419 N N . GLN B 1 29 ? -9.461 -18.859 -1.985 1 84.38 29 GLN B N 1
ATOM 1420 C CA . GLN B 1 29 ? -9.93 -20.016 -1.226 1 84.38 29 GLN B CA 1
ATOM 1421 C C . GLN B 1 29 ? -8.93 -20.422 -0.151 1 84.38 29 GLN B C 1
ATOM 1423 O O . GLN B 1 29 ? -9.312 -20.844 0.938 1 84.38 29 GLN B O 1
ATOM 1428 N N . ALA B 1 30 ? -7.703 -20.312 -0.502 1 83.38 30 ALA B N 1
ATOM 1429 C CA . ALA B 1 30 ? -6.66 -20.688 0.449 1 83.38 30 ALA B CA 1
ATOM 1430 C C . ALA B 1 30 ? -6.633 -19.734 1.641 1 83.38 30 ALA B C 1
ATOM 1432 O O . ALA B 1 30 ? -6.238 -20.125 2.742 1 83.38 30 ALA B O 1
ATOM 1433 N N . LEU B 1 31 ? -6.992 -18.484 1.425 1 80 31 LEU B N 1
ATOM 1434 C CA . LEU B 1 31 ? -7.008 -17.5 2.496 1 80 31 LEU B CA 1
ATOM 1435 C C . LEU B 1 31 ? -8.305 -17.578 3.291 1 80 31 LEU B C 1
ATOM 1437 O O . LEU B 1 31 ? -8.305 -17.391 4.512 1 80 31 LEU B O 1
ATOM 1441 N N . LYS B 1 32 ? -9.562 -17.344 2.508 1 66.75 32 LYS B N 1
ATOM 1442 C CA . LYS B 1 32 ? -10.883 -17.328 3.131 1 66.75 32 LYS B CA 1
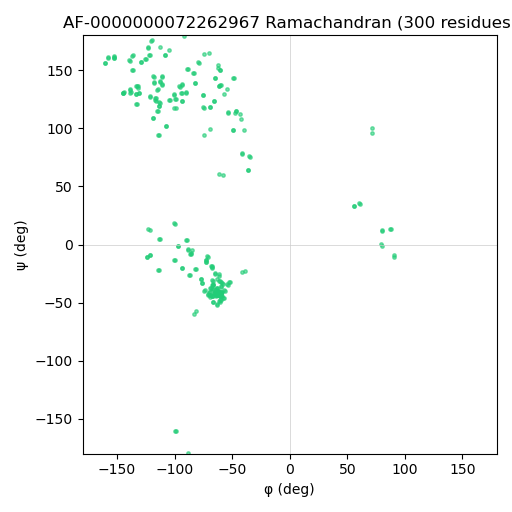ATOM 1443 C C . LYS B 1 32 ? -11.344 -18.734 3.488 1 66.75 32 LYS B C 1
ATOM 1445 O O . LYS B 1 32 ? -11.273 -19.641 2.658 1 66.75 32 LYS B O 1
ATOM 1450 N N . ARG B 1 33 ? -11.172 -19.344 4.766 1 53 33 ARG B N 1
ATOM 1451 C CA . ARG B 1 33 ? -12.039 -20.484 5.055 1 53 33 ARG B CA 1
ATOM 1452 C C . ARG B 1 33 ? -13.445 -20.25 4.512 1 53 33 ARG B C 1
ATOM 1454 O O . ARG B 1 33 ? -14.25 -21.188 4.453 1 53 33 ARG B O 1
ATOM 1461 N N . GLY B 1 34 ? -13.969 -19.047 4.266 1 47.38 34 GLY B N 1
ATOM 1462 C CA . GLY B 1 34 ? -15.344 -18.969 3.799 1 47.38 34 GLY B CA 1
ATOM 1463 C C . GLY B 1 34 ? -15.453 -18.656 2.316 1 47.38 34 GLY B C 1
ATOM 1464 O O . GLY B 1 34 ? -14.445 -18.375 1.661 1 47.38 34 GLY B O 1
ATOM 1465 N N . ALA B 1 35 ? -16.859 -18.844 1.61 1 47.28 35 ALA B N 1
ATOM 1466 C CA . ALA B 1 35 ? -17.266 -18.922 0.207 1 47.28 35 ALA B CA 1
ATOM 1467 C C . ALA B 1 35 ? -16.844 -17.656 -0.546 1 47.28 35 ALA B C 1
ATOM 1469 O O . ALA B 1 35 ? -17.453 -16.609 -0.404 1 47.28 35 ALA B O 1
ATOM 1470 N N . PRO B 1 36 ? -15.641 -17.234 -0.679 1 50 36 PRO B N 1
ATOM 1471 C CA . PRO B 1 36 ? -15.484 -16.094 -1.579 1 50 36 PRO B CA 1
ATOM 1472 C C . PRO B 1 36 ? -16.062 -16.344 -2.971 1 50 36 PRO B C 1
ATOM 1474 O O . PRO B 1 36 ? -16.188 -17.5 -3.383 1 50 36 PRO B O 1
ATOM 1477 N N . ARG B 1 37 ? -16.844 -15.352 -3.537 1 54.5 37 ARG B N 1
ATOM 1478 C CA . ARG B 1 37 ? -17.219 -15.492 -4.941 1 54.5 37 ARG B CA 1
ATOM 1479 C C . ARG B 1 37 ? -16 -15.852 -5.789 1 54.5 37 ARG B C 1
ATOM 1481 O O . ARG B 1 37 ? -14.906 -15.312 -5.59 1 54.5 37 ARG B O 1
ATOM 1488 N N . ARG B 1 38 ? -15.977 -17 -6.316 1 61.06 38 ARG B N 1
ATOM 1489 C CA . ARG B 1 38 ? -14.992 -17.469 -7.293 1 61.06 38 ARG B CA 1
ATOM 1490 C C . ARG B 1 38 ? -14.664 -16.359 -8.297 1 61.06 38 ARG B C 1
ATOM 1492 O O . ARG B 1 38 ? -15.531 -15.945 -9.07 1 61.06 38 ARG B O 1
ATOM 1499 N N . PRO B 1 39 ? -13.383 -15.656 -7.93 1 62.06 39 PRO B N 1
ATOM 1500 C CA . PRO B 1 39 ? -13.031 -14.75 -9.023 1 62.06 39 PRO B CA 1
ATOM 1501 C C . PRO B 1 39 ? -13.211 -15.391 -10.398 1 62.06 39 PRO B C 1
ATOM 1503 O O . PRO B 1 39 ? -12.75 -16.516 -10.625 1 62.06 39 PRO B O 1
ATOM 1506 N N . ASP B 1 40 ? -14.188 -14.875 -11.133 1 76.75 40 ASP B N 1
ATOM 1507 C CA . ASP B 1 40 ? -14.328 -15.289 -12.523 1 76.75 40 ASP B CA 1
ATOM 1508 C C . ASP B 1 40 ? -13.492 -14.406 -13.453 1 76.75 40 ASP B C 1
ATOM 1510 O O . ASP B 1 40 ? -12.648 -13.633 -12.984 1 76.75 40 ASP B O 1
ATOM 1514 N N . ASP B 1 41 ? -13.555 -14.688 -14.688 1 84.44 41 ASP B N 1
ATOM 1515 C CA . ASP B 1 41 ? -12.781 -13.977 -15.703 1 84.44 41 ASP B CA 1
ATOM 1516 C C . ASP B 1 41 ? -12.984 -12.469 -15.594 1 84.44 41 ASP B C 1
ATOM 1518 O O . ASP B 1 41 ? -12.039 -11.695 -15.781 1 84.44 41 ASP B O 1
ATOM 1522 N N . PHE B 1 42 ? -14.102 -12.18 -15.203 1 85.62 42 PHE B N 1
ATOM 1523 C CA . PHE B 1 42 ? -14.43 -10.758 -15.133 1 85.62 42 PHE B CA 1
ATOM 1524 C C . PHE B 1 42 ? -13.641 -10.078 -14.016 1 85.62 42 PHE B C 1
ATOM 1526 O O . PHE B 1 42 ? -13.07 -9.008 -14.211 1 85.62 42 PHE B O 1
ATOM 1533 N N . TYR B 1 43 ? -13.547 -10.75 -12.938 1 87.81 43 TYR B N 1
ATOM 1534 C CA . TYR B 1 43 ? -12.812 -10.203 -11.805 1 87.81 43 TYR B CA 1
ATOM 1535 C C . TYR B 1 43 ? -11.32 -10.117 -12.102 1 87.81 43 TYR B C 1
ATOM 1537 O O . TYR B 1 43 ? -10.68 -9.109 -11.797 1 87.81 43 TYR B O 1
ATOM 1545 N N . ALA B 1 44 ? -10.836 -11.172 -12.68 1 93.56 44 ALA B N 1
ATOM 1546 C CA . ALA B 1 44 ? -9.422 -11.188 -13.055 1 93.56 44 ALA B CA 1
ATOM 1547 C C . ALA B 1 44 ? -9.102 -10.062 -14.031 1 93.56 44 ALA B C 1
ATOM 1549 O O . ALA B 1 44 ? -8.07 -9.398 -13.898 1 93.56 44 ALA B O 1
ATOM 1550 N N . GLU B 1 45 ? -9.984 -9.844 -14.969 1 93.75 45 GLU B N 1
ATOM 1551 C CA . GLU B 1 45 ? -9.797 -8.766 -15.93 1 93.75 45 GLU B CA 1
ATOM 1552 C C . GLU B 1 45 ? -9.797 -7.402 -15.242 1 93.75 45 GLU B C 1
ATOM 1554 O O . GLU B 1 45 ? -8.977 -6.543 -15.562 1 93.75 45 GLU B O 1
ATOM 1559 N N . HIS B 1 46 ? -10.703 -7.262 -14.367 1 93.12 46 HIS B N 1
ATOM 1560 C CA . HIS B 1 46 ? -10.797 -6 -13.641 1 93.12 46 HIS B CA 1
ATOM 1561 C C . HIS B 1 46 ? -9.531 -5.73 -12.836 1 93.12 46 HIS B C 1
ATOM 1563 O O . HIS B 1 46 ? -9.016 -4.609 -12.844 1 93.12 46 HIS B O 1
ATOM 1569 N N . LEU B 1 47 ? -9.062 -6.723 -12.234 1 94.81 47 LEU B N 1
ATOM 1570 C CA . LEU B 1 47 ? -7.844 -6.586 -11.445 1 94.81 47 LEU B CA 1
ATOM 1571 C C . LEU B 1 47 ? -6.656 -6.25 -12.336 1 94.81 47 LEU B C 1
ATOM 1573 O O . LEU B 1 47 ? -5.863 -5.363 -12.016 1 94.81 47 LEU B O 1
ATOM 1577 N N . LEU B 1 48 ? -6.602 -6.898 -13.492 1 96.56 48 LEU B N 1
ATOM 1578 C CA . LEU B 1 48 ? -5.477 -6.699 -14.398 1 96.56 48 LEU B CA 1
ATOM 1579 C C . LEU B 1 48 ? -5.555 -5.332 -15.07 1 96.56 48 LEU B C 1
ATOM 1581 O O . LEU B 1 48 ? -4.562 -4.855 -15.633 1 96.56 48 LEU B O 1
ATOM 1585 N N . GLN B 1 49 ? -6.715 -4.695 -14.945 1 95.62 49 GLN B N 1
ATOM 1586 C CA . GLN B 1 49 ? -6.902 -3.379 -15.547 1 95.62 49 GLN B CA 1
ATOM 1587 C C . GLN B 1 49 ? -6.75 -2.271 -14.508 1 95.62 49 GLN B C 1
ATOM 1589 O O . GLN B 1 49 ? -6.723 -1.088 -14.852 1 95.62 49 GLN B O 1
ATOM 1594 N N . ASP B 1 50 ? -6.766 -2.689 -13.281 1 96.06 50 ASP B N 1
ATOM 1595 C CA . ASP B 1 50 ? -6.613 -1.683 -12.234 1 96.06 50 ASP B CA 1
ATOM 1596 C C . ASP B 1 50 ? -5.227 -1.043 -12.289 1 96.06 50 ASP B C 1
ATOM 1598 O O . ASP B 1 50 ? -4.215 -1.727 -12.125 1 96.06 50 ASP B O 1
ATOM 1602 N N . ARG B 1 51 ? -5.168 0.235 -12.406 1 94.75 51 ARG B N 1
ATOM 1603 C CA . ARG B 1 51 ? -3.908 0.944 -12.617 1 94.75 51 ARG B CA 1
ATOM 1604 C C . ARG B 1 51 ? -3.072 0.963 -11.344 1 94.75 51 ARG B C 1
ATOM 1606 O O . ARG B 1 51 ? -1.878 1.271 -11.383 1 94.75 51 ARG B O 1
ATOM 1613 N N . ALA B 1 52 ? -3.703 0.649 -10.273 1 96.56 52 ALA B N 1
ATOM 1614 C CA . ALA B 1 52 ? -3.004 0.732 -8.992 1 96.56 52 ALA B CA 1
ATOM 1615 C C . ALA B 1 52 ? -2.236 -0.555 -8.703 1 96.56 52 ALA B C 1
ATOM 1617 O O . ALA B 1 52 ? -1.457 -0.618 -7.746 1 96.56 52 ALA B O 1
ATOM 1618 N N . ALA B 1 53 ? -2.473 -1.583 -9.562 1 97.25 53 ALA B N 1
ATOM 1619 C CA . ALA B 1 53 ? -1.854 -2.875 -9.273 1 97.25 53 ALA B CA 1
ATOM 1620 C C . ALA B 1 53 ? -1.28 -3.5 -10.547 1 97.25 53 ALA B C 1
ATOM 1622 O O . ALA B 1 53 ? -1.76 -3.232 -11.648 1 97.25 53 ALA B O 1
ATOM 1623 N N . GLU B 1 54 ? -0.256 -4.254 -10.352 1 97.88 54 GLU B N 1
ATOM 1624 C CA . GLU B 1 54 ? 0.306 -5.133 -11.375 1 97.88 54 GLU B CA 1
ATOM 1625 C C . GLU B 1 54 ? 0.475 -6.555 -10.844 1 97.88 54 GLU B C 1
ATOM 1627 O O . GLU B 1 54 ? 0.453 -6.781 -9.633 1 97.88 54 GLU B O 1
ATOM 1632 N N . ALA B 1 55 ? 0.518 -7.512 -11.773 1 98.31 55 ALA B N 1
ATOM 1633 C CA . ALA B 1 55 ? 0.728 -8.906 -11.391 1 98.31 55 ALA B CA 1
ATOM 1634 C C . ALA B 1 55 ? 1.826 -9.547 -12.234 1 98.31 55 ALA B C 1
ATOM 1636 O O . ALA B 1 55 ? 1.847 -9.391 -13.461 1 98.31 55 ALA B O 1
ATOM 1637 N N . LEU B 1 56 ? 2.795 -10.211 -11.531 1 98.5 56 LEU B N 1
ATOM 1638 C CA . LEU B 1 56 ? 3.705 -11.133 -12.195 1 98.5 56 LEU B CA 1
ATOM 1639 C C . LEU B 1 56 ? 3.176 -12.562 -12.117 1 98.5 56 LEU B C 1
ATOM 1641 O O . LEU B 1 56 ? 2.674 -12.992 -11.078 1 98.5 56 LEU B O 1
ATOM 1645 N N . GLY B 1 57 ? 3.301 -13.227 -13.211 1 98.69 57 GLY B N 1
ATOM 1646 C CA . GLY B 1 57 ? 2.951 -14.641 -13.266 1 98.69 57 GLY B CA 1
ATOM 1647 C C . GLY B 1 57 ? 4.148 -15.547 -13.484 1 98.69 57 GLY B C 1
ATOM 1648 O O . GLY B 1 57 ? 5.07 -15.195 -14.219 1 98.69 57 GLY B O 1
ATOM 1649 N N . ALA B 1 58 ? 4.137 -16.641 -12.805 1 98.69 58 ALA B N 1
ATOM 1650 C CA . ALA B 1 58 ? 5.113 -17.703 -13 1 98.69 58 ALA B CA 1
ATOM 1651 C C . ALA B 1 58 ? 4.508 -18.875 -13.773 1 98.69 58 ALA B C 1
ATOM 1653 O O . ALA B 1 58 ? 3.475 -19.422 -13.375 1 98.69 58 ALA B O 1
ATOM 1654 N N . ARG B 1 59 ? 5.148 -19.25 -14.906 1 98.44 59 ARG B N 1
ATOM 1655 C CA . ARG B 1 59 ? 4.668 -20.359 -15.727 1 98.44 59 ARG B CA 1
ATOM 1656 C C . ARG B 1 59 ? 5.672 -21.516 -15.734 1 98.44 59 ARG B C 1
ATOM 1658 O O . ARG B 1 59 ? 6.883 -21.281 -15.812 1 98.44 59 ARG B O 1
ATOM 1665 N N . VAL B 1 60 ? 5.215 -22.688 -15.547 1 97.44 60 VAL B N 1
ATOM 1666 C CA . VAL B 1 60 ? 5.965 -23.938 -15.742 1 97.44 60 VAL B CA 1
ATOM 1667 C C . VAL B 1 60 ? 5.367 -24.719 -16.906 1 97.44 60 VAL B C 1
ATOM 1669 O O . VAL B 1 60 ? 4.18 -25.047 -16.906 1 97.44 60 VAL B O 1
ATOM 1672 N N . ASP B 1 61 ? 6.207 -24.938 -17.938 1 95.25 61 ASP B N 1
ATOM 1673 C CA . ASP B 1 61 ? 5.746 -25.625 -19.141 1 95.25 61 ASP B CA 1
ATOM 1674 C C . ASP B 1 61 ? 4.535 -24.922 -19.75 1 95.25 61 ASP B C 1
ATOM 1676 O O . ASP B 1 61 ? 3.561 -25.578 -20.125 1 95.25 61 ASP B O 1
ATOM 1680 N N . GLY B 1 62 ? 4.484 -23.578 -19.625 1 95.69 62 GLY B N 1
ATOM 1681 C CA . GLY B 1 62 ? 3.461 -22.75 -20.266 1 95.69 62 GLY B CA 1
ATOM 1682 C C . GLY B 1 62 ? 2.24 -22.547 -19.391 1 95.69 62 GLY B C 1
ATOM 1683 O O . GLY B 1 62 ? 1.377 -21.719 -19.719 1 95.69 62 GLY B O 1
ATOM 1684 N N . ASN B 1 63 ? 2.16 -23.281 -18.266 1 97.12 63 ASN B N 1
ATOM 1685 C CA . ASN B 1 63 ? 1.009 -23.172 -17.375 1 97.12 63 ASN B CA 1
ATOM 1686 C C . ASN B 1 63 ? 1.262 -22.188 -16.25 1 97.12 63 ASN B C 1
ATOM 1688 O O . ASN B 1 63 ? 2.312 -22.219 -15.602 1 97.12 63 ASN B O 1
ATOM 1692 N N . LEU B 1 64 ? 0.303 -21.281 -16.078 1 98.25 64 LEU B N 1
ATOM 1693 C CA . LEU B 1 64 ? 0.408 -20.344 -14.969 1 98.25 64 LEU B CA 1
ATOM 1694 C C . LEU B 1 64 ? 0.222 -21.062 -13.633 1 98.25 64 LEU B C 1
ATOM 1696 O O . LEU B 1 64 ? -0.834 -21.641 -13.375 1 98.25 64 LEU B O 1
ATOM 1700 N N . VAL B 1 65 ? 1.267 -21.031 -12.758 1 97.94 65 VAL B N 1
ATOM 1701 C CA . VAL B 1 65 ? 1.22 -21.844 -11.555 1 97.94 65 VAL B CA 1
ATOM 1702 C C . VAL B 1 65 ? 1.399 -20.969 -10.32 1 97.94 65 VAL B C 1
ATOM 1704 O O . VAL B 1 65 ? 1.253 -21.438 -9.188 1 97.94 65 VAL B O 1
ATOM 1707 N N . GLY B 1 66 ? 1.769 -19.719 -10.5 1 97.62 66 GLY B N 1
ATOM 1708 C CA . GLY B 1 66 ? 1.953 -18.781 -9.406 1 97.62 66 GLY B CA 1
ATOM 1709 C C . GLY B 1 66 ? 1.858 -17.328 -9.836 1 97.62 66 GLY B C 1
ATOM 1710 O O . GLY B 1 66 ? 1.913 -17.031 -11.031 1 97.62 66 GLY B O 1
ATOM 1711 N N . PHE B 1 67 ? 1.63 -16.469 -8.859 1 97.75 67 PHE B N 1
ATOM 1712 C CA . PHE B 1 67 ? 1.601 -15.047 -9.148 1 97.75 67 PHE B CA 1
ATOM 1713 C C . PHE B 1 67 ? 1.99 -14.234 -7.922 1 97.75 67 PHE B C 1
ATOM 1715 O O . PHE B 1 67 ? 2.023 -14.758 -6.809 1 97.75 67 PHE B O 1
ATOM 1722 N N . VAL B 1 68 ? 2.326 -13.07 -8.164 1 97.5 68 VAL B N 1
ATOM 1723 C CA . VAL B 1 68 ? 2.469 -12.031 -7.145 1 97.5 68 VAL B CA 1
ATOM 1724 C C . VAL B 1 68 ? 1.783 -10.75 -7.617 1 97.5 68 VAL B C 1
ATOM 1726 O O . VAL B 1 68 ? 1.887 -10.375 -8.789 1 97.5 68 VAL B O 1
ATOM 1729 N N . ILE B 1 69 ? 0.934 -10.172 -6.793 1 97.19 69 ILE B N 1
ATOM 1730 C CA . ILE B 1 69 ? 0.326 -8.867 -7.047 1 97.19 69 ILE B CA 1
ATOM 1731 C C . ILE B 1 69 ? 1.062 -7.793 -6.25 1 97.19 69 ILE B C 1
ATOM 1733 O O . ILE B 1 69 ? 1.311 -7.957 -5.055 1 97.19 69 ILE B O 1
ATOM 1737 N N . PHE B 1 70 ? 1.444 -6.746 -6.961 1 98.06 70 PHE B N 1
ATOM 1738 C CA . PHE B 1 70 ? 2.258 -5.73 -6.305 1 98.06 70 PHE B CA 1
ATOM 1739 C C . PHE B 1 70 ? 1.824 -4.332 -6.73 1 98.06 70 PHE B C 1
ATOM 1741 O O . PHE B 1 70 ? 1.104 -4.172 -7.719 1 98.06 70 PHE B O 1
ATOM 1748 N N . TYR B 1 71 ? 2.17 -3.387 -5.902 1 98.44 71 TYR B N 1
ATOM 1749 C CA . TYR B 1 71 ? 1.833 -1.979 -6.086 1 98.44 71 TYR B CA 1
ATOM 1750 C C . TYR B 1 71 ? 3.092 -1.131 -6.219 1 98.44 71 TYR B C 1
ATOM 1752 O O . TYR B 1 71 ? 4.145 -1.483 -5.688 1 98.44 71 TYR B O 1
ATOM 1760 N N . ASP B 1 72 ? 3.029 -0.121 -7.031 1 98 72 ASP B N 1
ATOM 1761 C CA . ASP B 1 72 ? 4.047 0.912 -7.199 1 98 72 ASP B CA 1
ATOM 1762 C C . ASP B 1 72 ? 3.588 2.236 -6.594 1 98 72 ASP B C 1
ATOM 1764 O O . ASP B 1 72 ? 2.75 2.932 -7.172 1 98 72 ASP B O 1
ATOM 1768 N N . LEU B 1 73 ? 4.117 2.545 -5.398 1 98 73 LEU B N 1
ATOM 1769 C CA . LEU B 1 73 ? 3.59 3.643 -4.594 1 98 73 LEU B CA 1
ATOM 1770 C C . LEU B 1 73 ? 4.645 4.723 -4.387 1 98 73 LEU B C 1
ATOM 1772 O O . LEU B 1 73 ? 5.82 4.414 -4.168 1 98 73 LEU B O 1
ATOM 1776 N N . PRO B 1 74 ? 4.215 6.004 -4.469 1 95.62 74 PRO B N 1
ATOM 1777 C CA . PRO B 1 74 ? 5.184 7.043 -4.109 1 95.62 74 PRO B CA 1
ATOM 1778 C C . PRO B 1 74 ? 5.59 6.984 -2.641 1 95.62 74 PRO B C 1
ATOM 1780 O O . PRO B 1 74 ? 4.785 6.609 -1.786 1 95.62 74 PRO B O 1
ATOM 1783 N N . GLU B 1 75 ? 6.809 7.254 -2.412 1 91.38 75 GLU B N 1
ATOM 1784 C CA . GLU B 1 75 ? 7.391 7.348 -1.077 1 91.38 75 GLU B CA 1
ATOM 1785 C C . GLU B 1 75 ? 7.832 8.773 -0.769 1 91.38 75 GLU B C 1
ATOM 1787 O O . GLU B 1 75 ? 8.945 9.18 -1.124 1 91.38 75 GLU B O 1
ATOM 1792 N N . PRO B 1 76 ? 6.977 9.531 -0.119 1 87.44 76 PRO B N 1
ATOM 1793 C CA . PRO B 1 76 ? 7.16 10.984 -0.032 1 87.44 76 PRO B CA 1
ATOM 1794 C C . PRO B 1 76 ? 8.414 11.375 0.742 1 87.44 76 PRO B C 1
ATOM 1796 O O . PRO B 1 76 ? 8.969 12.453 0.521 1 87.44 76 PRO B O 1
ATOM 1799 N N . VAL B 1 77 ? 8.914 10.594 1.606 1 82.25 77 VAL B N 1
ATOM 1800 C CA . VAL B 1 77 ? 10.047 10.961 2.449 1 82.25 77 VAL B CA 1
ATOM 1801 C C . VAL B 1 77 ? 11.336 10.945 1.625 1 82.25 77 VAL B C 1
ATOM 1803 O O . VAL B 1 77 ? 12.18 11.836 1.761 1 82.25 77 VAL B O 1
ATOM 1806 N N . THR B 1 78 ? 11.469 9.984 0.758 1 82.5 78 THR B N 1
ATOM 1807 C CA . THR B 1 78 ? 12.688 9.852 -0.031 1 82.5 78 THR B CA 1
ATOM 1808 C C . THR B 1 78 ? 12.547 10.57 -1.366 1 82.5 78 THR B C 1
ATOM 1810 O O . THR B 1 78 ? 13.547 10.875 -2.021 1 82.5 78 THR B O 1
ATOM 1813 N N . GLY B 1 79 ? 11.383 10.812 -1.777 1 85.69 79 GLY B N 1
ATOM 1814 C CA . GLY B 1 79 ? 11.148 11.32 -3.119 1 85.69 79 GLY B CA 1
ATOM 1815 C C . GLY B 1 79 ? 11.203 10.25 -4.188 1 85.69 79 GLY B C 1
ATOM 1816 O O . GLY B 1 79 ? 11.086 10.539 -5.379 1 85.69 79 GLY B O 1
ATOM 1817 N N . LEU B 1 80 ? 11.438 9.086 -3.795 1 92.5 80 LEU B N 1
ATOM 1818 C CA . LEU B 1 80 ? 11.43 7.922 -4.676 1 92.5 80 LEU B CA 1
ATOM 1819 C C . LEU B 1 80 ? 10.109 7.164 -4.562 1 92.5 80 LEU B C 1
ATOM 1821 O O . LEU B 1 80 ? 9.062 7.762 -4.316 1 92.5 80 LEU B O 1
ATOM 1825 N N . ARG B 1 81 ? 10.125 5.938 -4.969 1 95.88 81 ARG B N 1
ATOM 1826 C CA . ARG B 1 81 ? 8.938 5.09 -4.871 1 95.88 81 ARG B CA 1
ATOM 1827 C C . ARG B 1 81 ? 9.234 3.826 -4.07 1 95.88 81 ARG B C 1
ATOM 1829 O O . ARG B 1 81 ? 10.367 3.602 -3.65 1 95.88 81 ARG B O 1
ATOM 1836 N N . ALA B 1 82 ? 8.195 3.094 -3.732 1 96.94 82 ALA B N 1
ATOM 1837 C CA . ALA B 1 82 ? 8.297 1.798 -3.066 1 96.94 82 ALA B CA 1
ATOM 1838 C C . ALA B 1 82 ? 7.414 0.758 -3.75 1 96.94 82 ALA B C 1
ATOM 1840 O O . ALA B 1 82 ? 6.293 1.064 -4.168 1 96.94 82 ALA B O 1
ATOM 1841 N N . GLY B 1 83 ? 8.023 -0.429 -3.902 1 98.25 83 GLY B N 1
ATOM 1842 C CA . GLY B 1 83 ? 7.184 -1.574 -4.227 1 98.25 83 GLY B CA 1
ATOM 1843 C C . GLY B 1 83 ? 6.543 -2.209 -3.008 1 98.25 83 GLY B C 1
ATOM 1844 O O . GLY B 1 83 ? 7.137 -2.229 -1.927 1 98.25 83 GLY B O 1
ATOM 1845 N N . GLN B 1 84 ? 5.367 -2.723 -3.213 1 98.62 84 GLN B N 1
ATOM 1846 C CA . GLN B 1 84 ? 4.676 -3.42 -2.133 1 98.62 84 GLN B CA 1
ATOM 1847 C C . GLN B 1 84 ? 4.004 -4.691 -2.641 1 98.62 84 GLN B C 1
ATOM 1849 O O . GLN B 1 84 ? 3.322 -4.672 -3.668 1 98.62 84 GLN B O 1
ATOM 1854 N N . VAL B 1 85 ? 4.242 -5.742 -1.939 1 97.62 85 VAL B N 1
ATOM 1855 C CA . VAL B 1 85 ? 3.619 -7.031 -2.229 1 97.62 85 VAL B CA 1
ATOM 1856 C C . VAL B 1 85 ? 2.68 -7.414 -1.088 1 97.62 85 VAL B C 1
ATOM 1858 O O . VAL B 1 85 ? 3.111 -7.559 0.059 1 97.62 85 VAL B O 1
ATOM 1861 N N . ASP B 1 86 ? 1.414 -7.637 -1.453 1 94.06 86 ASP B N 1
ATOM 1862 C CA . ASP B 1 86 ? 0.442 -8.086 -0.461 1 94.06 86 ASP B CA 1
ATOM 1863 C C . ASP B 1 86 ? -0.041 -9.5 -0.766 1 94.06 86 ASP B C 1
ATOM 1865 O O . ASP B 1 86 ? -0.612 -10.164 0.099 1 94.06 86 ASP B O 1
ATOM 1869 N N . HIS B 1 87 ? 0.108 -9.906 -2.041 1 93.25 87 HIS B N 1
ATOM 1870 C CA . HIS B 1 87 ? -0.461 -11.18 -2.473 1 93.25 87 HIS B CA 1
ATOM 1871 C C . HIS B 1 87 ? 0.551 -11.992 -3.271 1 93.25 87 HIS B C 1
ATOM 1873 O O . HIS B 1 87 ? 1.076 -11.516 -4.281 1 93.25 87 HIS B O 1
ATOM 1879 N N . ILE B 1 88 ? 0.822 -13.133 -2.775 1 95.31 88 ILE B N 1
ATOM 1880 C CA . ILE B 1 88 ? 1.648 -14.109 -3.486 1 95.31 88 ILE B CA 1
ATOM 1881 C C . ILE B 1 88 ? 1.06 -15.508 -3.322 1 95.31 88 ILE B C 1
ATOM 1883 O O . ILE B 1 88 ? 0.609 -15.875 -2.232 1 95.31 88 ILE B O 1
ATOM 1887 N N . TYR B 1 89 ? 1 -16.172 -4.473 1 94.62 89 TYR B N 1
ATOM 1888 C CA . TYR B 1 89 ? 0.408 -17.5 -4.457 1 94.62 89 TYR B CA 1
ATOM 1889 C C . TYR B 1 89 ? 1.113 -18.422 -5.445 1 94.62 89 TYR B C 1
ATOM 1891 O O . TYR B 1 89 ? 1.429 -18.031 -6.566 1 94.62 89 TYR B O 1
ATOM 1899 N N . VAL B 1 90 ? 1.464 -19.578 -4.949 1 95.81 90 VAL B N 1
ATOM 1900 C CA . VAL B 1 90 ? 1.936 -20.672 -5.781 1 95.81 90 VAL B CA 1
ATOM 1901 C C . VAL B 1 90 ? 1.033 -21.891 -5.59 1 95.81 90 VAL B C 1
ATOM 1903 O O . VAL B 1 90 ? 0.748 -22.281 -4.457 1 95.81 90 VAL B O 1
ATOM 1906 N N . HIS B 1 91 ? 0.563 -22.391 -6.73 1 95.12 91 HIS B N 1
ATOM 1907 C CA . HIS B 1 91 ? -0.27 -23.578 -6.66 1 95.12 91 HIS B CA 1
ATOM 1908 C C . HIS B 1 91 ? 0.386 -24.656 -5.809 1 95.12 91 HIS B C 1
ATOM 1910 O O . HIS B 1 91 ? 1.599 -24.859 -5.887 1 95.12 91 HIS B O 1
ATOM 1916 N N . HIS B 1 92 ? -0.417 -25.391 -5.062 1 93.19 92 HIS B N 1
ATOM 1917 C CA . HIS B 1 92 ? 0.08 -26.344 -4.074 1 93.19 92 HIS B CA 1
ATOM 1918 C C . HIS B 1 92 ? 0.988 -27.391 -4.715 1 93.19 92 HIS B C 1
ATOM 1920 O O . HIS B 1 92 ? 1.993 -27.781 -4.125 1 93.19 92 HIS B O 1
ATOM 1926 N N . ASP B 1 93 ? 0.71 -27.781 -5.961 1 94.25 93 ASP B N 1
ATOM 1927 C CA . ASP B 1 93 ? 1.462 -28.812 -6.656 1 94.25 93 ASP B CA 1
ATOM 1928 C C . ASP B 1 93 ? 2.855 -28.328 -7.039 1 94.25 93 ASP B C 1
ATOM 1930 O O . ASP B 1 93 ? 3.721 -29.109 -7.41 1 94.25 93 ASP B O 1
ATOM 1934 N N . HIS B 1 94 ? 3.066 -27.078 -6.902 1 95 94 HIS B N 1
ATOM 1935 C CA . HIS B 1 94 ? 4.316 -26.516 -7.398 1 95 94 HIS B CA 1
ATOM 1936 C C . HIS B 1 94 ? 5.098 -25.828 -6.281 1 95 94 HIS B C 1
ATOM 1938 O O . HIS B 1 94 ? 6.062 -25.109 -6.543 1 95 94 HIS B O 1
ATOM 1944 N N . ARG B 1 95 ? 4.695 -26.047 -5.008 1 93.19 95 ARG B N 1
ATOM 1945 C CA . ARG B 1 95 ? 5.359 -25.422 -3.871 1 93.19 95 ARG B CA 1
ATOM 1946 C C . ARG B 1 95 ? 6.648 -26.156 -3.514 1 93.19 95 ARG B C 1
ATOM 1948 O O . ARG B 1 95 ? 6.879 -27.266 -3.975 1 93.19 95 ARG B O 1
ATOM 1955 N N . GLY B 1 96 ? 7.496 -25.422 -2.861 1 91.44 96 GLY B N 1
ATOM 1956 C CA . GLY B 1 96 ? 8.758 -26.016 -2.455 1 91.44 96 GLY B CA 1
ATOM 1957 C C . GLY B 1 96 ? 9.781 -26.062 -3.576 1 91.44 96 GLY B C 1
ATOM 1958 O O . GLY B 1 96 ? 10.789 -26.766 -3.473 1 91.44 96 GLY B O 1
ATOM 1959 N N . LYS B 1 97 ? 9.508 -25.375 -4.641 1 93.88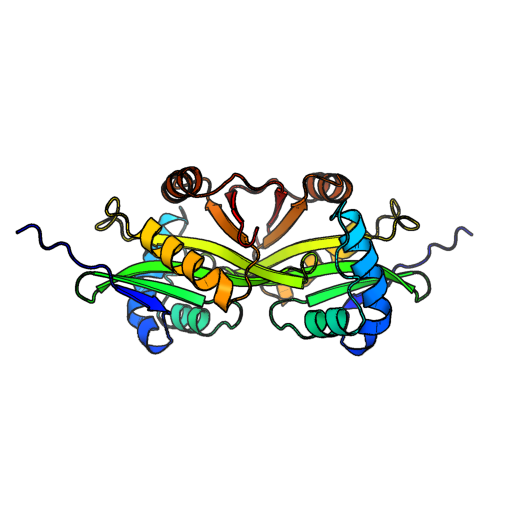 97 LYS B N 1
ATOM 1960 C CA . LYS B 1 97 ? 10.375 -25.406 -5.809 1 93.88 97 LYS B CA 1
ATOM 1961 C C . LYS B 1 97 ? 11.047 -24.062 -6.039 1 93.88 97 LYS B C 1
ATOM 1963 O O . LYS B 1 97 ? 11.641 -23.828 -7.094 1 93.88 97 LYS B O 1
ATOM 1968 N N . GLY B 1 98 ? 10.859 -23.141 -5.188 1 94.75 98 GLY B N 1
ATOM 1969 C CA . GLY B 1 98 ? 11.547 -21.859 -5.266 1 94.75 98 GLY B CA 1
ATOM 1970 C C . GLY B 1 98 ? 10.82 -20.844 -6.129 1 94.75 98 GLY B C 1
ATOM 1971 O O . GLY B 1 98 ? 11.359 -19.781 -6.43 1 94.75 98 GLY B O 1
ATOM 1972 N N . ILE B 1 99 ? 9.594 -21.094 -6.477 1 96.62 99 ILE B N 1
ATOM 1973 C CA . ILE B 1 99 ? 8.859 -20.25 -7.406 1 96.62 99 ILE B CA 1
ATOM 1974 C C . ILE B 1 99 ? 8.516 -18.922 -6.738 1 96.62 99 ILE B C 1
ATOM 1976 O O . ILE B 1 99 ? 8.672 -17.859 -7.344 1 96.62 99 ILE B O 1
ATOM 1980 N N . ALA B 1 100 ? 8.078 -18.969 -5.512 1 96.5 100 ALA B N 1
ATOM 1981 C CA . ALA B 1 100 ? 7.758 -17.734 -4.805 1 96.5 100 ALA B CA 1
ATOM 1982 C C . ALA B 1 100 ? 8.984 -16.828 -4.684 1 96.5 100 ALA B C 1
ATOM 1984 O O . ALA B 1 100 ? 8.906 -15.633 -4.934 1 96.5 100 ALA B O 1
ATOM 1985 N N . LYS B 1 101 ? 10.086 -17.422 -4.34 1 96.69 101 LYS B N 1
ATOM 1986 C CA . LYS B 1 101 ? 11.328 -16.656 -4.246 1 96.69 101 LYS B CA 1
ATOM 1987 C C . LYS B 1 101 ? 11.711 -16.062 -5.594 1 96.69 101 LYS B C 1
ATOM 1989 O O . LYS B 1 101 ? 12.156 -14.914 -5.664 1 96.69 101 LYS B O 1
ATOM 1994 N N . ALA B 1 102 ? 11.602 -16.797 -6.613 1 97.31 102 ALA B N 1
ATOM 1995 C CA . ALA B 1 102 ? 11.914 -16.312 -7.953 1 97.31 102 ALA B CA 1
ATOM 1996 C C . ALA B 1 102 ? 11.047 -15.117 -8.32 1 97.31 102 ALA B C 1
ATOM 1998 O O . ALA B 1 102 ? 11.523 -14.164 -8.938 1 97.31 102 ALA B O 1
ATOM 1999 N N . LEU B 1 103 ? 9.75 -15.172 -7.953 1 97.75 103 LEU B N 1
ATOM 2000 C CA . LEU B 1 103 ? 8.844 -14.055 -8.188 1 97.75 103 LEU B CA 1
ATOM 2001 C C . LEU B 1 103 ? 9.336 -12.797 -7.477 1 97.75 103 LEU B C 1
ATOM 2003 O O . LEU B 1 103 ? 9.406 -11.727 -8.078 1 97.75 103 LEU B O 1
ATOM 2007 N N . ILE B 1 104 ? 9.766 -12.93 -6.219 1 97.94 104 ILE B N 1
ATOM 2008 C CA . ILE B 1 104 ? 10.242 -11.789 -5.434 1 97.94 104 ILE B CA 1
ATOM 2009 C C . ILE B 1 104 ? 11.562 -11.289 -6.004 1 97.94 104 ILE B C 1
ATOM 2011 O O . ILE B 1 104 ? 11.797 -10.078 -6.07 1 97.94 104 ILE B O 1
ATOM 2015 N N . ASP B 1 105 ? 12.445 -12.195 -6.473 1 97.81 105 ASP B N 1
ATOM 2016 C CA . ASP B 1 105 ? 13.719 -11.812 -7.07 1 97.81 105 ASP B CA 1
ATOM 2017 C C . ASP B 1 105 ? 13.5 -10.953 -8.32 1 97.81 105 ASP B C 1
ATOM 2019 O O . ASP B 1 105 ? 14.211 -9.969 -8.531 1 97.81 105 ASP B O 1
ATOM 2023 N N . VAL B 1 106 ? 12.586 -11.344 -9.102 1 97.94 106 VAL B N 1
ATOM 2024 C CA . VAL B 1 106 ? 12.289 -10.578 -10.305 1 97.94 106 VAL B CA 1
ATOM 2025 C C . VAL B 1 106 ? 11.812 -9.18 -9.93 1 97.94 106 VAL B C 1
ATOM 2027 O O . VAL B 1 106 ? 12.195 -8.195 -10.57 1 97.94 106 VAL B O 1
ATOM 2030 N N . LEU B 1 107 ? 10.945 -9.07 -8.891 1 98.12 107 LEU B N 1
ATOM 2031 C CA . LEU B 1 107 ? 10.5 -7.758 -8.438 1 98.12 107 LEU B CA 1
ATOM 2032 C C . LEU B 1 107 ? 11.664 -6.934 -7.906 1 98.12 107 LEU B C 1
ATOM 2034 O O . LEU B 1 107 ? 11.781 -5.742 -8.203 1 98.12 107 LEU B O 1
ATOM 2038 N N . ALA B 1 108 ? 12.5 -7.57 -7.133 1 97.75 108 ALA B N 1
ATOM 2039 C CA . ALA B 1 108 ? 13.656 -6.871 -6.586 1 97.75 108 ALA B CA 1
ATOM 2040 C C . ALA B 1 108 ? 14.555 -6.336 -7.699 1 97.75 108 ALA B C 1
ATOM 2042 O O . ALA B 1 108 ? 15.102 -5.238 -7.59 1 97.75 108 ALA B O 1
ATOM 2043 N N . ASP B 1 109 ? 14.664 -7.059 -8.766 1 96.94 109 ASP B N 1
ATOM 2044 C CA . ASP B 1 109 ? 15.492 -6.668 -9.898 1 96.94 109 ASP B CA 1
ATOM 2045 C C . ASP B 1 109 ? 14.914 -5.453 -10.617 1 96.94 109 ASP B C 1
ATOM 2047 O O . ASP B 1 109 ? 15.617 -4.773 -11.367 1 96.94 109 ASP B O 1
ATOM 2051 N N . LYS B 1 110 ? 13.648 -5.176 -10.391 1 96.25 110 LYS B N 1
ATOM 2052 C CA . LYS B 1 110 ? 12.992 -4.039 -11.031 1 96.25 110 LYS B CA 1
ATOM 2053 C C . LYS B 1 110 ? 13.164 -2.771 -10.195 1 96.25 110 LYS B C 1
ATOM 2055 O O . LYS B 1 110 ? 12.766 -1.685 -10.625 1 96.25 110 LYS B O 1
ATOM 2060 N N . ALA B 1 111 ? 13.734 -2.861 -9.086 1 95.88 111 ALA B N 1
ATOM 2061 C CA . ALA B 1 111 ? 13.781 -1.771 -8.117 1 95.88 111 ALA B CA 1
ATOM 2062 C C . ALA B 1 111 ? 14.414 -0.522 -8.719 1 95.88 111 ALA B C 1
ATOM 2064 O O . ALA B 1 111 ? 13.891 0.584 -8.562 1 95.88 111 ALA B O 1
ATOM 2065 N N . GLU B 1 112 ? 15.523 -0.668 -9.414 1 94.19 112 GLU B N 1
ATOM 2066 C CA . GLU B 1 112 ? 16.234 0.479 -9.977 1 94.19 112 GLU B CA 1
ATOM 2067 C C . GLU B 1 112 ? 15.406 1.149 -11.07 1 94.19 112 GLU B C 1
ATOM 2069 O O . GLU B 1 112 ? 15.203 2.365 -11.047 1 94.19 112 GLU B O 1
ATOM 2074 N N . GLU B 1 113 ? 14.93 0.364 -11.961 1 96.62 113 GLU B N 1
ATOM 2075 C CA . GLU B 1 113 ? 14.141 0.883 -13.07 1 96.62 113 GLU B CA 1
ATOM 2076 C C . GLU B 1 113 ? 12.891 1.602 -12.578 1 96.62 113 GLU B C 1
ATOM 2078 O O . GLU B 1 113 ? 12.453 2.59 -13.172 1 96.62 113 GLU B O 1
ATOM 2083 N N . ARG B 1 114 ? 12.367 1.143 -11.477 1 96.56 114 ARG B N 1
ATOM 2084 C CA . ARG B 1 114 ? 11.117 1.681 -10.953 1 96.56 114 ARG B CA 1
ATOM 2085 C C . ARG B 1 114 ? 11.391 2.734 -9.883 1 96.56 114 ARG B C 1
ATOM 2087 O O . ARG B 1 114 ? 10.453 3.266 -9.281 1 96.56 114 ARG B O 1
ATOM 2094 N N . SER B 1 115 ? 12.672 2.982 -9.586 1 96.12 115 SER B N 1
ATOM 2095 C CA . SER B 1 115 ? 13.094 3.945 -8.57 1 96.12 115 SER B CA 1
ATOM 2096 C C . SER B 1 115 ? 12.547 3.568 -7.195 1 96.12 115 SER B C 1
ATOM 2098 O O . SER B 1 115 ? 12.125 4.438 -6.43 1 96.12 115 SER B O 1
ATOM 2100 N N . TRP B 1 116 ? 12.484 2.275 -6.965 1 97.19 116 TRP B N 1
ATOM 2101 C CA . TRP B 1 116 ? 12.078 1.837 -5.633 1 97.19 116 TRP B CA 1
ATOM 2102 C C . TRP B 1 116 ? 13.211 2.021 -4.625 1 97.19 116 TRP B C 1
ATOM 2104 O O . TRP B 1 116 ? 14.336 1.585 -4.863 1 97.19 116 TRP B O 1
ATOM 2114 N N . SER B 1 117 ? 12.898 2.697 -3.492 1 95.56 117 SER B N 1
ATOM 2115 C CA . SER B 1 117 ? 13.828 2.748 -2.367 1 95.56 117 SER B CA 1
ATOM 2116 C C . SER B 1 117 ? 13.727 1.489 -1.511 1 95.56 117 SER B C 1
ATOM 2118 O O . SER B 1 117 ? 14.633 1.186 -0.735 1 95.56 117 SER B O 1
ATOM 2120 N N . LYS B 1 118 ? 12.594 0.825 -1.647 1 97.12 118 LYS B N 1
ATOM 2121 C CA . LYS B 1 118 ? 12.359 -0.386 -0.866 1 97.12 118 LYS B CA 1
ATOM 2122 C C . LYS B 1 118 ? 11.258 -1.238 -1.492 1 97.12 118 LYS B C 1
ATOM 2124 O O . LYS B 1 118 ? 10.477 -0.748 -2.305 1 97.12 118 LYS B O 1
ATOM 2129 N N . LEU B 1 119 ? 11.32 -2.49 -1.17 1 98.38 119 LEU B N 1
ATOM 2130 C CA . LEU B 1 119 ? 10.25 -3.441 -1.446 1 98.38 119 LEU B CA 1
ATOM 2131 C C . LEU B 1 119 ? 9.648 -3.969 -0.151 1 98.38 119 LEU B C 1
ATOM 2133 O O . LEU B 1 119 ? 10.336 -4.609 0.646 1 98.38 119 LEU B O 1
ATOM 2137 N N . VAL B 1 120 ? 8.352 -3.617 0.048 1 98.25 120 VAL B N 1
ATOM 2138 C CA . VAL B 1 120 ? 7.629 -4.07 1.229 1 98.25 120 VAL B CA 1
ATOM 2139 C C . VAL B 1 120 ? 6.934 -5.398 0.931 1 98.25 120 VAL B C 1
ATOM 2141 O O . VAL B 1 120 ? 6.309 -5.555 -0.119 1 98.25 120 VAL B O 1
ATOM 2144 N N . LEU B 1 121 ? 7.113 -6.371 1.816 1 97.88 121 LEU B N 1
ATOM 2145 C CA . LEU B 1 121 ? 6.512 -7.699 1.708 1 97.88 121 LEU B CA 1
ATOM 2146 C C . LEU B 1 121 ? 5.59 -7.977 2.891 1 97.88 121 LEU B C 1
ATOM 2148 O O . LEU B 1 121 ? 6.055 -8.164 4.016 1 97.88 121 LEU B O 1
ATOM 2152 N N . ASN B 1 122 ? 4.246 -8 2.627 1 96.56 122 ASN B N 1
ATOM 2153 C CA . ASN B 1 122 ? 3.271 -8.273 3.678 1 96.56 122 ASN B CA 1
ATOM 2154 C C . ASN B 1 122 ? 2.803 -9.727 3.645 1 96.56 122 ASN B C 1
ATOM 2156 O O . ASN B 1 122 ? 2.336 -10.211 2.611 1 96.56 122 ASN B O 1
ATOM 2160 N N . ALA B 1 123 ? 2.9 -10.43 4.707 1 92.5 123 ALA B N 1
ATOM 2161 C CA . ALA B 1 123 ? 2.527 -11.836 4.816 1 92.5 123 ALA B CA 1
ATOM 2162 C C . ALA B 1 123 ? 1.377 -12.023 5.801 1 92.5 123 ALA B C 1
ATOM 2164 O O . ALA B 1 123 ? 1.473 -11.617 6.961 1 92.5 123 ALA B O 1
ATOM 2165 N N . PRO B 1 124 ? 0.323 -12.633 5.262 1 82.25 124 PRO B N 1
ATOM 2166 C CA . PRO B 1 124 ? -0.712 -12.977 6.238 1 82.25 124 PRO B CA 1
ATOM 2167 C C . PRO B 1 124 ? -0.222 -13.969 7.293 1 82.25 124 PRO B C 1
ATOM 2169 O O . PRO B 1 124 ? 0.744 -14.703 7.059 1 82.25 124 PRO B O 1
ATOM 2172 N N . ARG B 1 125 ? -0.854 -13.945 8.477 1 74.88 125 ARG B N 1
ATOM 2173 C CA . ARG B 1 125 ? -0.51 -14.859 9.555 1 74.88 125 ARG B CA 1
ATOM 2174 C C . ARG B 1 125 ? -0.701 -16.312 9.133 1 74.88 125 ARG B C 1
ATOM 2176 O O . ARG B 1 125 ? 0.102 -17.172 9.477 1 74.88 125 ARG B O 1
ATOM 2183 N N . VAL B 1 126 ? -1.803 -16.594 8.445 1 67.38 126 VAL B N 1
ATOM 2184 C CA . VAL B 1 126 ? -2.121 -17.906 7.883 1 67.38 126 VAL B CA 1
ATOM 2185 C C . VAL B 1 126 ? -2.553 -17.75 6.426 1 67.38 126 VAL B C 1
ATOM 2187 O O . VAL B 1 126 ? -3.355 -16.875 6.098 1 67.38 126 VAL B O 1
ATOM 2190 N N . PRO B 1 127 ? -1.997 -18.641 5.594 1 64.25 127 PRO B N 1
ATOM 2191 C CA . PRO B 1 127 ? -1.007 -19.688 5.828 1 64.25 127 PRO B CA 1
ATOM 2192 C C . PRO B 1 127 ? 0.405 -19.141 6.02 1 64.25 127 PRO B C 1
ATOM 2194 O O . PRO B 1 127 ? 0.692 -18.016 5.613 1 64.25 127 PRO B O 1
ATOM 2197 N N . GLU B 1 128 ? 1.331 -19.922 6.555 1 66.62 128 GLU B N 1
ATOM 2198 C CA . GLU B 1 128 ? 2.648 -19.531 7.047 1 66.62 128 GLU B CA 1
ATOM 2199 C C . GLU B 1 128 ? 3.678 -19.516 5.922 1 66.62 128 GLU B C 1
ATOM 2201 O O . GLU B 1 128 ? 4.773 -18.969 6.086 1 66.62 128 GLU B O 1
ATOM 2206 N N . ASP B 1 129 ? 3.246 -19.984 4.773 1 67.75 129 ASP B N 1
ATOM 2207 C CA . ASP B 1 129 ? 4.273 -20.234 3.77 1 67.75 129 ASP B CA 1
ATOM 2208 C C . ASP B 1 129 ? 4.902 -18.922 3.295 1 67.75 129 ASP B C 1
ATOM 2210 O O . ASP B 1 129 ? 6.125 -18.828 3.162 1 67.75 129 ASP B O 1
ATOM 2214 N N . GLY B 1 130 ? 4.16 -17.906 3.018 1 74.19 130 GLY B N 1
ATOM 2215 C CA . GLY B 1 130 ? 4.742 -16.641 2.613 1 74.19 130 GLY B CA 1
ATOM 2216 C C . GLY B 1 130 ? 5.629 -16.031 3.678 1 74.19 130 GLY B C 1
ATOM 2217 O O . GLY B 1 130 ? 6.707 -15.516 3.373 1 74.19 130 GLY B O 1
ATOM 2218 N N . ARG B 1 131 ? 5.355 -16.234 4.895 1 87.25 131 ARG B N 1
ATOM 2219 C CA . ARG B 1 131 ? 6.105 -15.672 6.016 1 87.25 131 ARG B CA 1
ATOM 2220 C C . ARG B 1 131 ? 7.492 -16.297 6.109 1 87.25 131 ARG B C 1
ATOM 2222 O O . ARG B 1 131 ? 8.484 -15.586 6.305 1 87.25 131 ARG B O 1
ATOM 2229 N N . LYS B 1 132 ? 7.582 -17.531 5.961 1 90 132 LYS B N 1
ATOM 2230 C CA . LYS B 1 132 ? 8.859 -18.234 6.043 1 90 132 LYS B CA 1
ATOM 2231 C C . LYS B 1 132 ? 9.828 -17.734 4.98 1 90 132 LYS B C 1
ATOM 2233 O O . LYS B 1 132 ? 11.016 -17.531 5.262 1 90 132 LYS B O 1
ATOM 2238 N N . LEU B 1 133 ? 9.344 -17.578 3.795 1 93.12 133 LEU B N 1
ATOM 2239 C CA . LEU B 1 133 ? 10.18 -17.047 2.721 1 93.12 133 LEU B CA 1
ATOM 2240 C C . LEU B 1 133 ? 10.688 -15.656 3.059 1 93.12 133 LEU B C 1
ATOM 2242 O O . LEU B 1 133 ? 11.883 -15.375 2.934 1 93.12 133 LEU B O 1
ATOM 2246 N N . TYR B 1 134 ? 9.789 -14.758 3.518 1 96.31 134 TYR B N 1
ATOM 2247 C CA . TYR B 1 134 ? 10.141 -13.367 3.75 1 96.31 134 TYR B CA 1
ATOM 2248 C C . TYR B 1 134 ? 11.133 -13.242 4.895 1 96.31 134 TYR B C 1
ATOM 2250 O O . TYR B 1 134 ? 12.039 -12.398 4.852 1 96.31 134 TYR B O 1
ATOM 2258 N N . GLU B 1 135 ? 11.023 -14.078 5.879 1 95 135 GLU B N 1
ATOM 2259 C CA . GLU B 1 135 ? 11.961 -14.094 6.992 1 95 135 GLU B CA 1
ATOM 2260 C C . GLU B 1 135 ? 13.383 -14.414 6.516 1 95 135 GLU B C 1
ATOM 2262 O O . GLU B 1 135 ? 14.359 -13.984 7.133 1 95 135 GLU B O 1
ATOM 2267 N N . GLN B 1 136 ? 13.484 -15.102 5.395 1 95.06 136 GLN B N 1
ATOM 2268 C CA . GLN B 1 136 ? 14.773 -15.531 4.871 1 95.06 136 GLN B CA 1
ATOM 2269 C C . GLN B 1 136 ? 15.391 -14.453 3.98 1 95.06 136 GLN B C 1
ATOM 2271 O O . GLN B 1 136 ? 16.609 -14.336 3.896 1 95.06 136 GLN B O 1
ATOM 2276 N N . ILE B 1 137 ? 14.656 -13.625 3.379 1 96 137 ILE B N 1
ATOM 2277 C CA . ILE B 1 137 ? 15.203 -12.828 2.289 1 96 137 ILE B CA 1
ATOM 2278 C C . ILE B 1 137 ? 15.055 -11.344 2.607 1 96 137 ILE B C 1
ATOM 2280 O O . ILE B 1 137 ? 15.578 -10.492 1.881 1 96 137 ILE B O 1
ATOM 2284 N N . ALA B 1 138 ? 14.336 -10.969 3.645 1 97.81 138 ALA B N 1
ATOM 2285 C CA . ALA B 1 138 ? 14.039 -9.578 3.961 1 97.81 138 ALA B CA 1
ATOM 2286 C C . ALA B 1 138 ? 14.195 -9.305 5.453 1 97.81 138 ALA B C 1
ATOM 2288 O O . ALA B 1 138 ? 14.273 -10.242 6.258 1 97.81 138 ALA B O 1
ATOM 2289 N N . ALA B 1 139 ? 14.312 -8.062 5.832 1 97.56 139 ALA B N 1
ATOM 2290 C CA . ALA B 1 139 ? 14.336 -7.652 7.23 1 97.56 139 ALA B CA 1
ATOM 2291 C C . ALA B 1 139 ? 12.922 -7.398 7.754 1 97.56 139 ALA B C 1
ATOM 2293 O O . ALA B 1 139 ? 12.023 -7.055 6.984 1 97.56 139 ALA B O 1
ATOM 2294 N N . ALA B 1 140 ? 12.727 -7.605 9.047 1 95.75 140 ALA B N 1
ATOM 2295 C CA . ALA B 1 140 ? 11.461 -7.195 9.648 1 95.75 140 ALA B CA 1
ATOM 2296 C C . ALA B 1 140 ? 11.242 -5.695 9.5 1 95.75 140 ALA B C 1
ATOM 2298 O O . ALA B 1 140 ? 12.172 -4.902 9.656 1 95.75 140 ALA B O 1
ATOM 2299 N N . ALA B 1 141 ? 9.992 -5.316 9.141 1 94.5 141 ALA B N 1
ATOM 2300 C CA . ALA B 1 141 ? 9.672 -3.898 9.008 1 94.5 141 ALA B CA 1
ATOM 2301 C C . ALA B 1 141 ? 9.883 -3.16 10.328 1 94.5 141 ALA B C 1
ATOM 2303 O O . ALA B 1 141 ? 9.703 -3.736 11.406 1 94.5 141 ALA B O 1
ATOM 2304 N N . ASP B 1 142 ? 10.227 -1.884 10.211 1 91.06 142 ASP B N 1
ATOM 2305 C CA . ASP B 1 142 ? 10.422 -1.053 11.398 1 91.06 142 ASP B CA 1
ATOM 2306 C C . ASP B 1 142 ? 9.195 -0.179 11.664 1 91.06 142 ASP B C 1
ATOM 2308 O O . ASP B 1 142 ? 9.305 0.881 12.281 1 91.06 142 ASP B O 1
ATOM 2312 N N . TRP B 1 143 ? 8.117 -0.555 11.094 1 93.38 143 TRP B N 1
ATOM 2313 C CA . TRP B 1 143 ? 6.828 0.073 11.375 1 93.38 143 TRP B CA 1
ATOM 2314 C C . TRP B 1 143 ? 5.82 -0.957 11.875 1 93.38 143 TRP B C 1
ATOM 2316 O O . TRP B 1 143 ? 6.062 -2.162 11.797 1 93.38 143 TRP B O 1
ATOM 2326 N N . SER B 1 144 ? 4.75 -0.489 12.484 1 93.56 144 SER B N 1
ATOM 2327 C CA . SER B 1 144 ? 3.623 -1.324 12.883 1 93.56 144 SER B CA 1
ATOM 2328 C C . SER B 1 144 ? 2.381 -1.019 12.055 1 93.56 144 SER B C 1
ATOM 2330 O O . SER B 1 144 ? 2.152 0.131 11.672 1 93.56 144 SER B O 1
ATOM 2332 N N . SER B 1 145 ? 1.664 -2.053 11.812 1 96.25 145 SER B N 1
ATOM 2333 C CA . SER B 1 145 ? 0.461 -1.901 11.008 1 96.25 145 SER B CA 1
ATOM 2334 C C . SER B 1 145 ? -0.798 -2.109 11.836 1 96.25 145 SER B C 1
ATOM 2336 O O . SER B 1 145 ? -0.847 -3.002 12.688 1 96.25 145 SER B O 1
ATOM 2338 N N . TYR B 1 146 ? -1.811 -1.295 11.656 1 97.12 146 TYR B N 1
ATOM 2339 C CA . TYR B 1 146 ? -3.139 -1.351 12.25 1 97.12 146 TYR B CA 1
ATOM 2340 C C . TYR B 1 146 ? -4.223 -1.359 11.18 1 97.12 146 TYR B C 1
ATOM 2342 O O . TYR B 1 146 ? -3.965 -1 10.031 1 97.12 146 TYR B O 1
ATOM 2350 N N . VAL B 1 147 ? -5.426 -1.833 11.594 1 97.44 147 VAL B N 1
ATOM 2351 C CA . VAL B 1 147 ? -6.445 -1.983 10.555 1 97.44 147 VAL B CA 1
ATOM 2352 C C . VAL B 1 147 ? -7.82 -1.656 11.133 1 97.44 147 VAL B C 1
ATOM 2354 O O . VAL B 1 147 ? -8.133 -2.029 12.266 1 97.44 147 VAL B O 1
ATOM 2357 N N . ILE B 1 148 ? -8.555 -0.82 10.461 1 97.75 148 ILE B N 1
ATOM 2358 C CA . ILE B 1 148 ? -9.984 -0.625 10.648 1 97.75 148 ILE B CA 1
ATOM 2359 C C . ILE B 1 148 ? -10.758 -1.401 9.586 1 97.75 148 ILE B C 1
ATOM 2361 O O . ILE B 1 148 ? -10.586 -1.166 8.391 1 97.75 148 ILE B O 1
ATOM 2365 N N . ARG B 1 149 ? -11.562 -2.352 9.914 1 96.69 149 ARG B N 1
ATOM 2366 C CA . ARG B 1 149 ? -12.328 -3.148 8.961 1 96.69 149 ARG B CA 1
ATOM 2367 C C . ARG B 1 149 ? -13.734 -2.594 8.797 1 96.69 149 ARG B C 1
ATOM 2369 O O . ARG B 1 149 ? -14.344 -2.125 9.758 1 96.69 149 ARG B O 1
ATOM 2376 N N . PHE B 1 150 ? -14.07 -2.57 7.516 1 95.38 150 PHE B N 1
ATOM 2377 C CA . PHE B 1 150 ? -15.406 -2.082 7.195 1 95.38 150 PHE B CA 1
ATOM 2378 C C . PHE B 1 150 ? -16.312 -3.227 6.742 1 95.38 150 PHE B C 1
ATOM 2380 O O . PHE B 1 150 ? -15.828 -4.211 6.172 1 95.38 150 PHE B O 1
ATOM 2387 N N . GLY B 1 151 ? -17.656 -3.037 6.742 1 76.31 151 GLY B N 1
ATOM 2388 C CA . GLY B 1 151 ? -18.656 -3.967 6.23 1 76.31 151 GLY B CA 1
ATOM 2389 C C . GLY B 1 151 ? -18.828 -5.199 7.105 1 76.31 151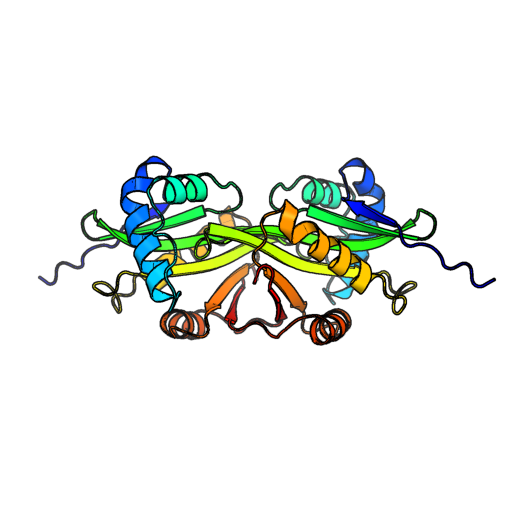 GLY B C 1
ATOM 2390 O O . GLY B 1 151 ? -17.906 -5.586 7.82 1 76.31 151 GLY B O 1
ATOM 2391 N N . ASN B 1 152 ? -19.734 -5.434 8.078 1 51.72 152 ASN B N 1
ATOM 2392 C CA . ASN B 1 152 ? -20.219 -6.68 8.664 1 51.72 152 ASN B CA 1
ATOM 2393 C C . ASN B 1 152 ? -20.516 -7.727 7.598 1 51.72 152 ASN B C 1
ATOM 2395 O O . ASN B 1 152 ? -20.984 -7.395 6.512 1 51.72 152 ASN B O 1
#